Protein AF-A0AB34U8G0-F1 (afdb_monomer)

pLDDT: mean 84.3, std 8.04, range [57.62, 96.81]

Sequence (205 aa):
TNLLIERLGKAAKVSEVKADALSLRIAAQAYTAKPDASNSQGYTVALDNLGKTIEDGLKLLTVPANADILRGIRDQVGGLRQTFSQLVDNNRQIDQAMQPLITISEQVSGSFETLLQKTFDDVSRSLDQSGIDQVKIAGDLRNGMTSFRLVFRRYISIPTAENRQITFDAADSLIAQVSSARNQLPNKAGPAVDEALRALQQYKS

Secondary structure (DSSP, 8-state):
--HHHHHHHHHHHHHHHHHHHHHHHHHHHHHHH--SHHHHHHHHHHHHHHHHHHHHHHHH--SHHHHHHHHHHHHHHHHHHHHHHHHHHHHHHHHHHHHHHHHHHHHHHHHHHHHHHHHHHHHTTS--HHHHHHHHHHHHHHHHHHHHHHHHHHHHHS--HHHHHHHHHHHHHHHHHHHHHHTTS-GGGHHHHHHHHHHHHTT--

Mean predicted aligned error: 10.24 Å

Structure (mmCIF, N/CA/C/O backbone):
data_AF-A0AB34U8G0-F1
#
_entry.id   AF-A0AB34U8G0-F1
#
loop_
_atom_site.group_PDB
_atom_site.id
_atom_site.type_symbol
_atom_site.label_atom_id
_atom_site.label_alt_id
_atom_site.label_comp_id
_atom_site.label_asym_id
_atom_site.label_entity_id
_atom_site.label_seq_id
_atom_site.pdbx_PDB_ins_code
_atom_site.Cartn_x
_atom_site.Cartn_y
_atom_site.Cartn_z
_atom_site.occupancy
_atom_site.B_iso_or_equiv
_atom_site.auth_seq_id
_atom_site.auth_comp_id
_atom_site.auth_asym_id
_atom_site.auth_atom_id
_atom_site.pdbx_PDB_model_num
ATOM 1 N N . THR A 1 1 ? -18.962 8.345 52.669 1.00 57.62 1 THR A N 1
ATOM 2 C CA . THR A 1 1 ? -18.569 8.994 51.397 1.00 57.62 1 THR A CA 1
ATOM 3 C C . THR A 1 1 ? -19.767 9.733 50.826 1.00 57.62 1 THR A C 1
ATOM 5 O O . THR A 1 1 ? -20.875 9.232 50.968 1.00 57.62 1 THR A O 1
ATOM 8 N N . ASN A 1 2 ? -19.596 10.937 50.264 1.00 82.38 2 ASN A N 1
ATOM 9 C CA . ASN A 1 2 ? -20.713 11.734 49.736 1.00 82.38 2 ASN A CA 1
ATOM 10 C C . ASN A 1 2 ? -21.206 11.142 48.402 1.00 82.38 2 ASN A C 1
ATOM 12 O O . ASN A 1 2 ? -20.460 11.082 47.426 1.00 82.38 2 ASN A O 1
ATOM 16 N N . LEU A 1 3 ? -22.468 10.712 48.371 1.00 80.00 3 LEU A N 1
ATOM 17 C CA . LEU A 1 3 ? -23.099 9.998 47.255 1.00 80.00 3 LEU A CA 1
ATOM 18 C C . LEU A 1 3 ? -23.091 10.802 45.939 1.00 80.00 3 LEU A C 1
ATOM 20 O O . LEU A 1 3 ? -23.088 10.231 44.849 1.00 80.00 3 LEU A O 1
ATOM 24 N N . LEU A 1 4 ? -23.059 12.134 46.035 1.00 78.62 4 LEU A N 1
ATOM 25 C CA . LEU A 1 4 ? -23.000 13.034 44.885 1.00 78.62 4 LEU A CA 1
ATOM 26 C C . LEU A 1 4 ? -21.603 13.033 44.238 1.00 78.62 4 LEU A C 1
ATOM 28 O O . LEU A 1 4 ? -21.502 12.990 43.015 1.00 78.62 4 LEU A O 1
ATOM 32 N N . ILE A 1 5 ? -20.539 12.971 45.048 1.00 78.81 5 ILE A N 1
ATOM 33 C CA . ILE A 1 5 ? -19.146 12.865 44.577 1.00 78.81 5 ILE A CA 1
ATOM 34 C C . ILE A 1 5 ? -18.935 11.536 43.837 1.00 78.81 5 ILE A C 1
ATOM 36 O O . ILE A 1 5 ? -18.358 11.516 42.753 1.00 78.81 5 ILE A O 1
ATOM 40 N N . GLU A 1 6 ? -19.472 10.432 44.362 1.00 78.38 6 GLU A N 1
ATOM 41 C CA . GLU A 1 6 ? -19.421 9.125 43.688 1.00 78.38 6 GLU A CA 1
ATOM 42 C C . GLU A 1 6 ? -20.156 9.118 42.342 1.00 78.38 6 GLU A C 1
ATOM 44 O O . GLU A 1 6 ? -19.660 8.563 41.359 1.00 78.38 6 GLU A O 1
ATOM 49 N N . ARG A 1 7 ? -21.346 9.729 42.277 1.00 79.81 7 ARG A N 1
ATOM 50 C CA . ARG A 1 7 ? -22.122 9.819 41.030 1.00 79.81 7 ARG A CA 1
ATOM 51 C C . ARG A 1 7 ? -21.413 10.675 39.981 1.00 79.81 7 ARG A C 1
ATOM 53 O O . ARG A 1 7 ? -21.377 10.275 38.819 1.00 79.81 7 ARG A O 1
ATOM 60 N N . LEU A 1 8 ? -20.819 11.798 40.388 1.00 80.62 8 LEU A N 1
ATOM 61 C CA . LEU A 1 8 ? -20.010 12.640 39.504 1.00 80.62 8 LEU A CA 1
ATOM 62 C C . LEU A 1 8 ? -18.774 11.891 38.985 1.00 80.62 8 LEU A C 1
ATOM 64 O O . LEU A 1 8 ? -18.504 11.944 37.789 1.00 80.62 8 LEU A O 1
ATOM 68 N N . GLY A 1 9 ? -18.087 11.123 39.838 1.00 80.88 9 GLY A N 1
ATOM 69 C CA . GLY A 1 9 ? -16.951 10.291 39.424 1.00 80.88 9 GLY A CA 1
ATOM 70 C C . GLY A 1 9 ? -17.327 9.228 38.384 1.00 80.88 9 GLY A C 1
ATOM 71 O O . GLY A 1 9 ? -16.635 9.060 37.381 1.00 80.88 9 GLY A O 1
ATOM 72 N N . LYS A 1 10 ? -18.471 8.553 38.558 1.00 84.12 10 LYS A N 1
ATOM 73 C CA . LYS A 1 10 ? -18.982 7.573 37.578 1.00 84.12 10 LYS A CA 1
ATOM 74 C C . LYS A 1 10 ? -19.353 8.229 36.243 1.00 84.12 10 LYS A C 1
ATOM 76 O O . LYS A 1 10 ? -19.035 7.683 35.189 1.00 84.12 10 LYS A O 1
ATOM 81 N N . ALA A 1 11 ? -19.999 9.397 36.276 1.00 82.88 11 ALA A N 1
ATOM 82 C CA . ALA A 1 11 ? -20.355 10.142 35.068 1.00 82.88 11 ALA A CA 1
ATOM 83 C C . ALA A 1 11 ? -19.114 10.633 34.305 1.00 82.88 11 ALA A C 1
ATOM 85 O O . ALA A 1 11 ? -19.059 10.491 33.084 1.00 82.88 11 ALA A O 1
ATOM 86 N N . ALA A 1 12 ? -18.102 11.140 35.019 1.00 83.38 12 ALA A N 1
ATOM 87 C CA . ALA A 1 12 ? -16.820 11.523 34.431 1.00 83.38 12 ALA A CA 1
ATOM 88 C C . ALA A 1 12 ? -16.172 10.342 33.697 1.00 83.38 12 ALA A C 1
ATOM 90 O O . ALA A 1 12 ? -15.775 10.481 32.542 1.00 83.38 12 ALA A O 1
ATOM 91 N N . LYS A 1 13 ? -16.185 9.148 34.301 1.00 87.88 13 LYS A N 1
ATOM 92 C CA . LYS A 1 13 ? -15.586 7.959 33.688 1.00 87.88 13 LYS A CA 1
ATOM 93 C C . LYS A 1 13 ? -16.290 7.506 32.410 1.00 87.88 13 LYS A C 1
ATOM 95 O O . LYS A 1 13 ? -15.636 7.120 31.449 1.00 87.88 13 LYS A O 1
ATOM 100 N N . VAL A 1 14 ? -17.620 7.599 32.359 1.00 85.88 14 VAL A N 1
ATOM 101 C CA . VAL A 1 14 ? -18.377 7.336 31.122 1.00 85.88 14 VAL A CA 1
ATOM 102 C C . VAL A 1 14 ? -17.999 8.334 30.024 1.00 85.88 14 VAL A C 1
ATOM 104 O O . VAL A 1 14 ? -17.875 7.946 28.862 1.00 85.88 14 VAL A O 1
ATOM 107 N N . SER A 1 15 ? -17.807 9.607 30.373 1.00 87.88 15 SER A N 1
ATOM 108 C CA . SER A 1 15 ? -17.356 10.628 29.423 1.00 87.88 15 SER A CA 1
ATOM 109 C C . SER A 1 15 ? -15.938 10.359 28.913 1.00 87.88 15 SER A C 1
ATOM 111 O O . SER A 1 15 ? -15.712 10.490 27.714 1.00 87.88 15 SER A O 1
ATOM 113 N N . GLU A 1 16 ? -15.019 9.916 29.776 1.00 93.00 16 GLU A N 1
ATOM 114 C CA . GLU A 1 16 ? -13.663 9.501 29.378 1.00 93.00 16 GLU A CA 1
ATOM 115 C C . GLU A 1 16 ? -13.701 8.333 28.383 1.00 93.00 16 GLU A C 1
ATOM 117 O O . GLU A 1 16 ? -13.115 8.434 27.309 1.00 93.00 16 GLU A O 1
ATOM 122 N N . VAL A 1 17 ? -14.471 7.270 28.664 1.00 90.88 17 VAL A N 1
ATOM 123 C CA . VAL A 1 17 ? -14.614 6.125 27.738 1.00 90.88 17 VAL A CA 1
ATOM 124 C C . VAL A 1 17 ? -15.117 6.586 26.367 1.00 90.88 17 VAL A C 1
ATOM 126 O O . VAL A 1 17 ? -14.625 6.135 25.334 1.00 90.88 17 VAL A O 1
ATOM 129 N N . LYS A 1 18 ? -16.090 7.506 26.332 1.00 91.06 18 LYS A N 1
ATOM 130 C CA . LYS A 1 18 ? -16.606 8.066 25.074 1.00 91.06 18 LYS A CA 1
ATOM 131 C C . LYS A 1 18 ? -15.558 8.905 24.341 1.00 91.06 18 LYS A C 1
ATOM 133 O O . LYS A 1 18 ? -15.465 8.807 23.119 1.00 91.06 18 LYS A O 1
ATOM 138 N N . ALA A 1 19 ? -14.790 9.719 25.061 1.00 95.25 19 ALA A N 1
ATOM 139 C CA . ALA A 1 19 ? -13.728 10.536 24.483 1.00 95.25 19 ALA A CA 1
ATOM 140 C C . ALA A 1 19 ? -12.614 9.667 23.876 1.00 95.25 19 ALA A C 1
ATOM 142 O O . ALA A 1 19 ? -12.182 9.917 22.748 1.00 95.25 19 ALA A O 1
ATOM 143 N N . ASP A 1 20 ? -12.217 8.596 24.562 1.00 96.06 20 ASP A N 1
ATOM 144 C CA . ASP A 1 20 ? -11.222 7.650 24.056 1.00 96.06 20 ASP A CA 1
ATOM 145 C C . ASP A 1 20 ? -11.750 6.848 22.860 1.00 96.06 20 ASP A C 1
ATOM 147 O O . ASP A 1 20 ? -11.029 6.650 21.884 1.00 96.06 20 ASP A O 1
ATOM 151 N N . ALA A 1 21 ? -13.031 6.461 22.859 1.00 93.06 21 ALA A N 1
ATOM 152 C CA . ALA A 1 21 ? -13.658 5.809 21.708 1.00 93.06 21 ALA A CA 1
ATOM 153 C C . ALA A 1 21 ? -13.720 6.723 20.467 1.00 93.06 21 ALA A C 1
ATOM 155 O O . ALA A 1 21 ? -13.531 6.264 19.338 1.00 93.06 21 ALA A O 1
ATOM 156 N N . LEU A 1 22 ? -13.954 8.027 20.653 1.00 94.31 22 LEU A N 1
ATOM 157 C CA . LEU A 1 22 ? -13.878 9.008 19.566 1.00 94.31 22 LEU A CA 1
ATOM 158 C C . LEU A 1 22 ? -12.441 9.184 19.071 1.00 94.31 22 LEU A C 1
ATOM 160 O O . LEU A 1 22 ? -12.208 9.184 17.863 1.00 94.31 22 LEU A O 1
ATOM 164 N N . SER A 1 23 ? -11.481 9.271 19.991 1.00 95.19 23 SER A N 1
ATOM 165 C CA . SER A 1 23 ? -10.054 9.366 19.665 1.00 95.19 23 SER A CA 1
ATOM 166 C C . SER A 1 23 ? -9.581 8.146 18.872 1.00 95.19 23 SER A C 1
ATOM 168 O O . SER A 1 23 ? -8.883 8.291 17.870 1.00 95.19 23 SER A O 1
ATOM 170 N N . LEU A 1 24 ? -10.050 6.952 19.245 1.00 95.81 24 LEU A N 1
ATOM 171 C CA . LEU A 1 24 ? -9.830 5.713 18.505 1.00 95.81 24 LEU A CA 1
ATOM 172 C C . LEU A 1 24 ? -10.369 5.793 17.075 1.00 95.81 24 LEU A C 1
ATOM 174 O O . LEU A 1 24 ? -9.681 5.407 16.133 1.00 95.81 24 LEU A O 1
ATOM 178 N N . ARG A 1 25 ? -11.582 6.322 16.889 1.00 94.31 25 ARG A N 1
ATOM 179 C CA . ARG A 1 25 ? -12.187 6.472 15.559 1.00 94.31 25 ARG A CA 1
ATOM 180 C C . ARG A 1 25 ? -11.424 7.469 14.683 1.00 94.31 25 ARG A C 1
ATOM 182 O O . ARG A 1 25 ? -11.271 7.219 13.490 1.00 94.31 25 ARG A O 1
ATOM 189 N N . ILE A 1 26 ? -10.930 8.562 15.261 1.00 95.06 26 ILE A N 1
ATOM 190 C CA . ILE A 1 26 ? -10.078 9.531 14.556 1.00 95.06 26 ILE A CA 1
ATOM 191 C C . ILE A 1 26 ? -8.758 8.868 14.146 1.00 95.06 26 ILE A C 1
ATOM 193 O O . ILE A 1 26 ? -8.358 8.971 12.988 1.00 95.06 26 ILE A O 1
ATOM 197 N N . ALA A 1 27 ? -8.112 8.135 15.058 1.00 94.31 27 ALA A N 1
ATOM 198 C CA . ALA A 1 27 ? -6.876 7.416 14.761 1.00 94.31 27 ALA A CA 1
ATOM 199 C C . ALA A 1 27 ? -7.074 6.354 13.664 1.00 94.31 27 ALA A C 1
ATOM 201 O O . ALA A 1 27 ? -6.236 6.225 12.771 1.00 94.31 27 ALA A O 1
ATOM 202 N N . ALA A 1 28 ? -8.218 5.662 13.669 1.00 89.56 28 ALA A N 1
ATOM 203 C CA . ALA A 1 28 ? -8.596 4.734 12.611 1.00 89.56 28 ALA A CA 1
ATOM 204 C C . ALA A 1 28 ? -8.705 5.420 11.248 1.00 89.56 28 ALA A C 1
ATOM 206 O O . ALA A 1 28 ? -8.132 4.940 10.274 1.00 89.56 28 ALA A O 1
ATOM 207 N N . GLN A 1 29 ? -9.375 6.573 11.181 1.00 89.44 29 GLN A N 1
ATOM 208 C CA . GLN A 1 29 ? -9.473 7.356 9.948 1.00 89.44 29 GLN A CA 1
ATOM 209 C C . GLN A 1 29 ? -8.105 7.849 9.462 1.00 89.44 29 GLN A C 1
ATOM 211 O O . GLN A 1 29 ? -7.835 7.789 8.264 1.00 89.44 29 GLN A O 1
ATOM 216 N N . ALA A 1 30 ? -7.229 8.285 10.373 1.00 88.19 30 ALA A N 1
ATOM 217 C CA . ALA A 1 30 ? -5.866 8.695 10.036 1.00 88.19 30 ALA A CA 1
ATOM 218 C C . ALA A 1 30 ? -5.058 7.533 9.433 1.00 88.19 30 ALA A C 1
ATOM 220 O O . ALA A 1 30 ? -4.410 7.706 8.401 1.00 88.19 30 ALA A O 1
ATOM 221 N N . TYR A 1 31 ? -5.152 6.338 10.025 1.00 86.50 31 TYR A N 1
ATOM 222 C CA . TYR A 1 31 ? -4.505 5.138 9.493 1.00 86.50 31 TYR A CA 1
ATOM 223 C C . TYR A 1 31 ? -5.067 4.727 8.131 1.00 86.50 31 TYR A C 1
ATOM 225 O O . TYR A 1 31 ? -4.302 4.439 7.217 1.00 86.50 31 TYR A O 1
ATOM 233 N N . THR A 1 32 ? -6.391 4.744 7.955 1.00 83.00 32 THR A N 1
ATOM 234 C CA . THR A 1 32 ? -7.014 4.453 6.655 1.00 83.00 32 THR A CA 1
ATOM 235 C C . THR A 1 32 ? -6.577 5.445 5.576 1.00 83.00 32 THR A C 1
ATOM 237 O O . THR A 1 32 ? -6.342 5.040 4.442 1.00 83.00 32 THR A O 1
ATOM 240 N N . ALA A 1 33 ? -6.453 6.731 5.912 1.00 78.06 33 ALA A N 1
ATOM 241 C CA . ALA A 1 33 ? -6.000 7.751 4.970 1.00 78.06 33 ALA A CA 1
ATOM 242 C C . ALA A 1 33 ? -4.519 7.587 4.595 1.00 78.06 33 ALA A C 1
ATOM 244 O O . ALA A 1 33 ? -4.136 7.877 3.462 1.00 78.06 33 ALA A O 1
ATOM 245 N N . LYS A 1 34 ? -3.684 7.143 5.541 1.00 80.44 34 LYS A N 1
ATOM 246 C CA . LYS A 1 34 ? -2.255 6.916 5.323 1.00 80.44 34 LYS A CA 1
ATOM 247 C C . LYS A 1 34 ? -1.748 5.779 6.227 1.00 80.44 34 LYS A C 1
ATOM 249 O O . LYS A 1 34 ? -1.424 6.037 7.391 1.00 80.44 34 LYS A O 1
ATOM 254 N N . PRO A 1 35 ? -1.652 4.541 5.710 1.00 80.25 35 PRO A N 1
ATOM 255 C CA . PRO A 1 35 ? -1.258 3.373 6.493 1.00 80.25 35 PRO A CA 1
ATOM 256 C C . PRO A 1 35 ? 0.266 3.318 6.654 1.00 80.25 35 PRO A C 1
ATOM 258 O O . PRO A 1 35 ? 0.952 2.558 5.982 1.00 80.25 35 PRO A O 1
ATOM 261 N N . ASP A 1 36 ? 0.807 4.152 7.542 1.00 80.56 36 ASP A N 1
ATOM 262 C CA . ASP A 1 36 ? 2.234 4.187 7.870 1.00 80.56 36 ASP A CA 1
ATOM 263 C C . ASP A 1 36 ? 2.508 3.859 9.348 1.00 80.56 36 ASP A C 1
ATOM 265 O O . ASP A 1 36 ? 1.593 3.714 10.165 1.00 80.56 36 ASP A O 1
ATOM 269 N N . ALA A 1 37 ? 3.789 3.735 9.708 1.00 84.25 37 ALA A N 1
ATOM 270 C CA . ALA A 1 37 ? 4.205 3.394 11.069 1.00 84.25 37 ALA A CA 1
ATOM 271 C C . ALA A 1 37 ? 3.755 4.428 12.119 1.00 84.25 37 ALA A C 1
ATOM 273 O O . ALA A 1 37 ? 3.441 4.059 13.251 1.00 84.25 37 ALA A O 1
ATOM 274 N N . SER A 1 38 ? 3.692 5.713 11.754 1.00 89.31 38 SER A N 1
ATOM 275 C CA . SER A 1 38 ? 3.304 6.785 12.675 1.00 89.31 38 SER A CA 1
ATOM 276 C C . SER A 1 38 ? 1.816 6.707 13.005 1.00 89.31 38 SER A C 1
ATOM 278 O O . SER A 1 38 ? 1.442 6.661 14.180 1.00 89.31 38 SER A O 1
ATOM 280 N N . ASN A 1 39 ? 0.968 6.587 11.984 1.00 88.56 39 ASN A N 1
ATOM 281 C CA . ASN A 1 39 ? -0.470 6.427 12.168 1.00 88.56 39 ASN A CA 1
ATOM 282 C C . ASN A 1 39 ? -0.815 5.072 12.797 1.00 88.56 39 ASN A C 1
ATOM 284 O O . ASN A 1 39 ? -1.753 4.984 13.592 1.00 88.56 39 ASN A O 1
ATOM 288 N N . SER A 1 40 ? -0.024 4.030 12.521 1.00 90.50 40 SER A N 1
ATOM 289 C CA . SER A 1 40 ? -0.165 2.733 13.186 1.00 90.50 40 SER A CA 1
ATOM 290 C C . SER A 1 40 ? 0.086 2.822 14.690 1.00 90.50 40 SER A C 1
ATOM 292 O O . SER A 1 40 ? -0.641 2.227 15.494 1.00 90.50 40 SER A O 1
ATOM 294 N N . GLN A 1 41 ? 1.115 3.576 15.082 1.00 93.44 41 GLN A N 1
ATOM 295 C CA . GLN A 1 41 ? 1.412 3.831 16.484 1.00 93.44 41 GLN A CA 1
ATOM 296 C C . GLN A 1 41 ? 0.300 4.665 17.131 1.00 93.44 41 GLN A C 1
ATOM 298 O O . GLN A 1 41 ? -0.127 4.347 18.238 1.00 93.44 41 GLN A O 1
ATOM 303 N N . GLY A 1 42 ? -0.214 5.681 16.430 1.00 94.75 42 GLY A N 1
ATOM 304 C CA . GLY A 1 42 ? -1.337 6.498 16.896 1.00 94.75 42 GLY A CA 1
ATOM 305 C C . GLY A 1 42 ? -2.594 5.674 17.195 1.00 94.75 42 GLY A C 1
ATOM 306 O O . GLY A 1 42 ? -3.190 5.830 18.261 1.00 94.75 42 GLY A O 1
ATOM 307 N N . TYR A 1 43 ? -2.952 4.738 16.309 1.00 94.75 43 TYR A N 1
ATOM 308 C CA . TYR A 1 43 ? -4.061 3.805 16.540 1.00 94.75 43 TYR A CA 1
ATOM 309 C C . TYR A 1 43 ? -3.784 2.918 17.762 1.00 94.75 43 TYR A C 1
ATOM 311 O O . TYR A 1 43 ? -4.618 2.832 18.664 1.00 94.75 43 TYR A O 1
ATOM 319 N N . THR A 1 44 ? -2.599 2.306 17.843 1.00 95.19 44 THR A N 1
ATOM 320 C CA . THR A 1 44 ? -2.214 1.449 18.981 1.00 95.19 44 THR A CA 1
ATOM 321 C C . THR A 1 44 ? -2.325 2.188 20.317 1.00 95.19 44 THR A C 1
ATOM 323 O O . THR A 1 44 ? -2.913 1.662 21.259 1.00 95.19 44 THR A O 1
ATOM 326 N N . VAL A 1 45 ? -1.846 3.433 20.383 1.00 96.56 45 VAL A N 1
ATOM 327 C CA . VAL A 1 45 ? -1.953 4.279 21.582 1.00 96.56 45 VAL A CA 1
ATOM 328 C C . VAL A 1 45 ? -3.413 4.575 21.933 1.00 96.56 45 VAL A C 1
ATOM 330 O O . VAL A 1 45 ? -3.780 4.521 23.105 1.00 96.56 45 VAL A O 1
ATOM 333 N N . ALA A 1 46 ? -4.267 4.845 20.942 1.00 96.81 46 ALA A N 1
ATOM 334 C CA . ALA A 1 46 ? -5.690 5.073 21.186 1.00 96.81 46 ALA A CA 1
ATOM 335 C C . ALA A 1 46 ? -6.405 3.811 21.709 1.00 96.81 46 ALA A C 1
ATOM 337 O O . ALA A 1 46 ? -7.238 3.913 22.610 1.00 96.81 46 ALA A O 1
ATOM 338 N N . LEU A 1 47 ? -6.047 2.621 21.202 1.00 96.19 47 LEU A N 1
ATOM 339 C CA . LEU A 1 47 ? -6.529 1.338 21.735 1.00 96.19 47 LEU A CA 1
ATOM 340 C C . LEU A 1 47 ? -6.092 1.135 23.190 1.00 96.19 47 LEU A C 1
ATOM 342 O O . LEU A 1 47 ? -6.908 0.738 24.021 1.00 96.19 47 LEU A O 1
ATOM 346 N N . ASP A 1 48 ? -4.828 1.425 23.505 1.00 96.00 48 ASP A N 1
ATOM 347 C CA . ASP A 1 48 ? -4.286 1.285 24.859 1.00 96.00 48 ASP A CA 1
ATOM 348 C C . ASP A 1 48 ? -4.935 2.248 25.856 1.00 96.00 48 ASP A C 1
ATOM 350 O O . ASP A 1 48 ? -5.262 1.848 26.975 1.00 96.00 48 ASP A O 1
ATOM 354 N N . ASN A 1 49 ? -5.152 3.503 25.459 1.00 96.50 49 ASN A N 1
ATOM 355 C CA . ASN A 1 49 ? -5.815 4.498 26.301 1.00 96.50 49 ASN A CA 1
ATOM 356 C C . ASN A 1 49 ? -7.260 4.091 26.593 1.00 96.50 49 ASN A C 1
ATOM 358 O O . ASN A 1 49 ? -7.649 4.032 27.758 1.00 96.50 49 ASN A O 1
ATOM 362 N N . LEU A 1 50 ? -8.016 3.695 25.561 1.00 96.38 50 LEU A N 1
ATOM 363 C CA . LEU A 1 50 ? -9.378 3.200 25.741 1.00 96.38 50 LEU A CA 1
ATOM 364 C C . LEU A 1 50 ? -9.416 1.960 26.647 1.00 96.38 50 LEU A C 1
ATOM 366 O O . LEU A 1 50 ? -10.259 1.879 27.540 1.00 96.38 50 LEU A O 1
ATOM 370 N N . GLY A 1 51 ? -8.488 1.017 26.458 1.00 94.94 51 GLY A N 1
ATOM 371 C CA . GLY A 1 51 ? -8.355 -0.167 27.308 1.00 94.94 51 GLY A CA 1
ATOM 372 C C . GLY A 1 51 ? -8.147 0.189 28.783 1.00 94.94 51 GLY A C 1
ATOM 373 O O . GLY A 1 51 ? -8.895 -0.288 29.637 1.00 94.94 51 GLY A O 1
ATOM 374 N N . LYS A 1 52 ? -7.204 1.092 29.080 1.00 95.19 52 LYS A N 1
ATOM 375 C CA . LYS A 1 52 ? -6.948 1.584 30.446 1.00 95.19 52 LYS A CA 1
ATOM 376 C C . LYS A 1 52 ? -8.171 2.271 31.048 1.00 95.19 52 LYS A C 1
ATOM 378 O O . LYS A 1 52 ? -8.545 1.986 32.184 1.00 95.19 52 LYS A O 1
ATOM 383 N N . THR A 1 53 ? -8.840 3.133 30.285 1.00 94.56 53 THR A N 1
ATOM 384 C CA . THR A 1 53 ? -10.031 3.845 30.758 1.00 94.56 53 THR A CA 1
ATOM 385 C C . THR A 1 53 ? -11.182 2.887 31.062 1.00 94.56 53 THR A C 1
ATOM 387 O O . THR A 1 53 ? -11.882 3.073 32.061 1.00 94.56 53 THR A O 1
ATOM 390 N N . ILE A 1 54 ? -11.354 1.828 30.265 1.00 93.75 54 ILE A N 1
ATOM 391 C CA . ILE A 1 54 ? -12.330 0.765 30.534 1.00 93.75 54 ILE A CA 1
ATOM 392 C C . ILE A 1 54 ? -11.962 -0.007 31.804 1.00 93.75 54 ILE A C 1
ATOM 394 O O . ILE A 1 54 ? -12.829 -0.216 32.653 1.00 93.75 54 ILE A O 1
ATOM 398 N N . GLU A 1 55 ? -10.699 -0.405 31.973 1.00 93.31 55 GLU A N 1
ATOM 399 C CA . GLU A 1 55 ? -10.234 -1.111 33.176 1.00 93.31 55 GLU A CA 1
ATOM 400 C C . GLU A 1 55 ? -10.449 -0.290 34.449 1.00 93.31 55 GLU A C 1
ATOM 402 O O . GLU A 1 55 ? -10.945 -0.807 35.451 1.00 93.31 55 GLU A O 1
ATOM 407 N N . ASP A 1 56 ? -10.146 1.004 34.407 1.00 92.25 56 ASP A N 1
ATOM 408 C CA . ASP A 1 56 ? -10.407 1.906 35.526 1.00 92.25 56 ASP A CA 1
ATOM 409 C C . ASP A 1 56 ? -11.908 2.117 35.759 1.00 92.25 56 ASP A C 1
ATOM 411 O O . ASP A 1 56 ? -12.356 2.197 36.903 1.00 92.25 56 ASP A O 1
ATOM 415 N N . GLY A 1 57 ? -12.712 2.144 34.693 1.00 89.62 57 GLY A N 1
ATOM 416 C CA . GLY A 1 57 ? -14.170 2.174 34.792 1.00 89.62 57 GLY A CA 1
ATOM 417 C C . GLY A 1 57 ? -14.736 0.937 35.486 1.00 89.62 57 GLY A C 1
ATOM 418 O O . GLY A 1 57 ? -15.599 1.060 36.356 1.00 89.62 57 GLY A O 1
ATOM 419 N N . LEU A 1 58 ? -14.206 -0.247 35.181 1.00 90.50 58 LEU A N 1
ATOM 420 C CA . LEU A 1 58 ? -14.614 -1.505 35.809 1.00 90.50 58 LEU A CA 1
ATOM 421 C C . LEU A 1 58 ? -14.297 -1.557 37.311 1.00 90.50 58 LEU A C 1
ATOM 423 O O . LEU A 1 58 ? -15.025 -2.215 38.050 1.00 90.50 58 LEU A O 1
ATOM 427 N N . LYS A 1 59 ? -13.273 -0.833 37.785 1.00 88.75 59 LYS A N 1
ATOM 428 C CA . LYS A 1 59 ? -12.975 -0.694 39.225 1.00 88.75 59 LYS A CA 1
ATOM 429 C C . LYS A 1 59 ? -13.988 0.201 39.956 1.00 88.75 59 LYS A C 1
ATOM 431 O O . LYS A 1 59 ? -14.173 0.053 41.160 1.00 88.75 59 LYS A O 1
ATOM 436 N N . LEU A 1 60 ? -14.628 1.135 39.247 1.00 85.50 60 LEU A N 1
ATOM 437 C CA . LEU A 1 60 ? -15.528 2.150 39.817 1.00 85.50 60 LEU A CA 1
ATOM 438 C C . LEU A 1 60 ? -17.018 1.791 39.694 1.00 85.50 60 LEU A C 1
ATOM 440 O O . LEU A 1 60 ? -17.849 2.253 40.486 1.00 85.50 60 LEU A O 1
ATOM 444 N N . LEU A 1 61 ? -17.391 1.003 38.684 1.00 79.44 61 LEU A N 1
ATOM 445 C CA . LEU A 1 61 ? -18.780 0.639 38.428 1.00 79.44 61 LEU A CA 1
ATOM 446 C C . LEU A 1 61 ? -19.227 -0.518 39.322 1.00 79.44 61 LEU A C 1
ATOM 448 O O . LEU A 1 61 ? -18.949 -1.683 39.070 1.00 79.44 61 LEU A O 1
ATOM 452 N N . THR A 1 62 ? -20.007 -0.178 40.345 1.00 78.94 62 THR A N 1
ATOM 453 C CA . THR A 1 62 ? -20.584 -1.139 41.296 1.00 78.94 62 THR A CA 1
ATOM 454 C C . THR A 1 62 ? -21.900 -1.768 40.828 1.00 78.94 62 THR A C 1
ATOM 456 O O . THR A 1 62 ? -22.372 -2.722 41.437 1.00 78.94 62 THR A O 1
ATOM 459 N N . VAL A 1 63 ? -22.520 -1.234 39.767 1.00 85.88 63 VAL A N 1
ATOM 460 C CA . VAL A 1 63 ? -23.777 -1.758 39.206 1.00 85.88 63 VAL A CA 1
ATOM 461 C C . VAL A 1 63 ? -23.445 -2.843 38.175 1.00 85.88 63 VAL A C 1
ATOM 463 O O . VAL A 1 63 ? -22.815 -2.502 37.169 1.00 85.88 63 VAL A O 1
ATOM 466 N N . PRO A 1 64 ? -23.896 -4.102 38.361 1.00 86.19 64 PRO A N 1
ATOM 467 C CA . PRO A 1 64 ? -23.539 -5.220 37.482 1.00 86.19 64 PRO A CA 1
ATOM 468 C C . PRO A 1 64 ? -23.816 -4.952 36.000 1.00 86.19 64 PRO A C 1
ATOM 470 O O . PRO A 1 64 ? -22.908 -5.071 35.187 1.00 86.19 64 PRO A O 1
ATOM 473 N N . ALA A 1 65 ? -25.010 -4.448 35.669 1.00 86.56 65 ALA A N 1
ATOM 474 C CA . ALA A 1 65 ? -25.392 -4.146 34.289 1.00 86.56 65 ALA A CA 1
ATOM 475 C C . ALA A 1 65 ? -24.444 -3.146 33.594 1.00 86.56 65 ALA A C 1
ATOM 477 O O . ALA A 1 65 ? -24.139 -3.289 32.413 1.00 86.56 65 ALA A O 1
ATOM 478 N N . ASN A 1 66 ? -23.927 -2.150 34.321 1.00 85.56 66 ASN A N 1
ATOM 479 C CA . ASN A 1 66 ? -22.994 -1.175 33.750 1.00 85.56 66 ASN A CA 1
ATOM 480 C C . ASN A 1 66 ? -21.596 -1.780 33.560 1.00 85.56 66 ASN A C 1
ATOM 482 O O . ASN A 1 66 ? -20.912 -1.464 32.587 1.00 85.56 66 ASN A O 1
ATOM 486 N N . ALA A 1 67 ? -21.172 -2.648 34.484 1.00 87.81 67 ALA A N 1
ATOM 487 C CA . ALA A 1 67 ? -19.924 -3.387 34.350 1.00 87.81 67 ALA A CA 1
ATOM 488 C C . ALA A 1 67 ? -19.980 -4.358 33.159 1.00 87.81 67 ALA A C 1
ATOM 490 O O . ALA A 1 67 ? -19.000 -4.466 32.429 1.00 87.81 67 ALA A O 1
ATOM 491 N N . ASP A 1 68 ? -21.124 -4.999 32.912 1.00 91.00 68 ASP A N 1
ATOM 492 C CA . ASP A 1 68 ? -21.321 -5.882 31.757 1.00 91.00 68 ASP A CA 1
ATOM 493 C C . ASP A 1 68 ? -21.217 -5.126 30.429 1.00 91.00 68 ASP A C 1
ATOM 495 O O . ASP A 1 68 ? -20.542 -5.591 29.512 1.00 91.00 68 ASP A O 1
ATOM 499 N N . ILE A 1 69 ? -21.782 -3.916 30.345 1.00 89.38 69 ILE A N 1
ATOM 500 C CA . ILE A 1 69 ? -21.611 -3.047 29.170 1.00 89.38 69 ILE A CA 1
ATOM 501 C C . ILE A 1 69 ? -20.127 -2.723 28.947 1.00 89.38 69 ILE A C 1
ATOM 503 O O . ILE A 1 69 ? -19.633 -2.875 27.831 1.00 89.38 69 ILE A O 1
ATOM 507 N N . LEU A 1 70 ? -19.390 -2.311 29.989 1.00 90.31 70 LEU A N 1
ATOM 508 C CA . LEU A 1 70 ? -17.956 -2.022 29.855 1.00 90.31 70 LEU A CA 1
ATOM 509 C C . LEU A 1 70 ? -17.132 -3.256 29.470 1.00 90.31 70 LEU A C 1
ATOM 511 O O . LEU A 1 70 ? -16.198 -3.124 28.682 1.00 90.31 70 LEU A O 1
ATOM 515 N N . ARG A 1 71 ? -17.467 -4.446 29.984 1.00 92.44 71 ARG A N 1
ATOM 516 C CA . ARG A 1 71 ? -16.826 -5.704 29.563 1.00 92.44 71 ARG A CA 1
ATOM 517 C C . ARG A 1 71 ? -17.086 -5.986 28.086 1.00 92.44 71 ARG A C 1
ATOM 519 O O . ARG A 1 71 ? -16.137 -6.265 27.366 1.00 92.44 71 ARG A O 1
ATOM 526 N N . GLY A 1 72 ? -18.321 -5.805 27.618 1.00 93.19 72 GLY A N 1
ATOM 527 C CA . GLY A 1 72 ? -18.652 -5.937 26.198 1.00 93.19 72 GLY A CA 1
ATOM 528 C C . GLY A 1 72 ? -17.847 -4.980 25.313 1.00 93.19 72 GLY A C 1
ATOM 529 O O . GLY A 1 72 ? -17.330 -5.387 24.274 1.00 93.19 72 GLY A O 1
ATOM 530 N N . ILE A 1 73 ? -17.659 -3.728 25.748 1.00 91.75 73 ILE A N 1
ATOM 531 C CA . ILE A 1 73 ? -16.786 -2.774 25.046 1.00 91.75 73 ILE A CA 1
ATOM 532 C C . ILE A 1 73 ? -15.327 -3.258 25.080 1.00 91.75 73 ILE A C 1
ATOM 534 O O . ILE A 1 73 ? -14.654 -3.212 24.053 1.00 91.75 73 ILE A O 1
ATOM 538 N N . ARG A 1 74 ? -14.834 -3.764 26.221 1.00 93.44 74 ARG A N 1
ATOM 539 C CA . ARG A 1 74 ? -13.475 -4.323 26.340 1.00 93.44 74 ARG A CA 1
ATOM 540 C C . ARG A 1 74 ? -13.232 -5.436 25.324 1.00 93.44 74 ARG A C 1
ATOM 542 O O . ARG A 1 74 ? -12.196 -5.442 24.663 1.00 93.44 74 ARG A O 1
ATOM 549 N N . ASP A 1 75 ? -14.183 -6.352 25.189 1.00 94.69 75 ASP A N 1
ATOM 550 C CA . ASP A 1 75 ? -14.067 -7.497 24.287 1.00 94.69 75 ASP A CA 1
ATOM 551 C C . ASP A 1 75 ? -14.066 -7.045 22.818 1.00 94.69 75 ASP A C 1
ATOM 553 O O . ASP A 1 75 ? -13.247 -7.510 22.023 1.00 94.69 75 ASP A O 1
ATOM 557 N N . GLN A 1 76 ? -14.896 -6.054 22.468 1.00 92.44 76 GLN A N 1
ATOM 558 C CA . GLN A 1 76 ? -14.865 -5.420 21.144 1.00 92.44 76 GLN A CA 1
ATOM 559 C C . GLN A 1 76 ? -13.520 -4.739 20.858 1.00 92.44 76 GLN A C 1
ATOM 561 O O . GLN A 1 76 ? -12.970 -4.903 19.770 1.00 92.44 76 GLN A O 1
ATOM 566 N N . VAL A 1 77 ? -12.958 -4.010 21.828 1.00 92.31 77 VAL A N 1
ATOM 567 C CA . VAL A 1 77 ? -11.632 -3.379 21.708 1.00 92.31 77 VAL A CA 1
ATOM 568 C C . VAL A 1 77 ? -10.535 -4.432 21.531 1.00 92.31 77 VAL A C 1
ATOM 570 O O . VAL A 1 77 ? -9.642 -4.245 20.705 1.00 92.31 77 VAL A O 1
ATOM 573 N N . GLY A 1 78 ? -10.624 -5.562 22.238 1.00 92.75 78 GLY A N 1
ATOM 574 C CA . GLY A 1 78 ? -9.726 -6.704 22.057 1.00 92.75 78 GLY A CA 1
ATOM 575 C C . GLY A 1 78 ? -9.782 -7.279 20.638 1.00 92.75 78 GLY A C 1
ATOM 576 O O . GLY A 1 78 ? -8.741 -7.446 20.000 1.00 92.75 78 GLY A O 1
ATOM 577 N N . GLY A 1 79 ? -10.987 -7.502 20.105 1.00 92.94 79 GLY A N 1
ATOM 578 C CA . GLY A 1 79 ? -11.179 -7.964 18.725 1.00 92.94 79 GLY A CA 1
ATOM 579 C C . GLY A 1 79 ? -10.680 -6.962 17.676 1.00 92.94 79 GLY A C 1
ATOM 580 O O . GLY A 1 79 ? -10.020 -7.346 16.705 1.00 92.94 79 GLY A O 1
ATOM 581 N N . LEU A 1 80 ? -10.921 -5.664 17.895 1.00 91.81 80 LEU A N 1
ATOM 582 C CA . LEU A 1 80 ? -10.390 -4.592 17.047 1.00 91.81 80 LEU A CA 1
ATOM 583 C C . LEU A 1 80 ? -8.863 -4.581 17.050 1.00 91.81 80 LEU A C 1
ATOM 585 O O . LEU A 1 80 ? -8.260 -4.475 15.986 1.00 91.81 80 LEU A O 1
ATOM 589 N N . ARG A 1 81 ? -8.236 -4.734 18.221 1.00 93.25 81 ARG A N 1
ATOM 590 C CA . ARG A 1 81 ? -6.778 -4.793 18.349 1.00 93.25 81 ARG A CA 1
ATOM 591 C C . ARG A 1 81 ? -6.191 -5.941 17.540 1.00 93.25 81 ARG A C 1
ATOM 593 O O . ARG A 1 81 ? -5.253 -5.721 16.786 1.00 93.25 81 ARG A O 1
ATOM 600 N N . GLN A 1 82 ? -6.764 -7.136 17.658 1.00 91.75 82 GLN A N 1
ATOM 601 C CA . GLN A 1 82 ? -6.300 -8.303 16.910 1.00 91.75 82 GLN A CA 1
ATOM 602 C C . GLN A 1 82 ? -6.426 -8.096 15.395 1.00 91.75 82 GLN A C 1
ATOM 604 O O . GLN A 1 82 ? -5.472 -8.340 14.658 1.00 91.75 82 GLN A O 1
ATOM 609 N N . THR A 1 83 ? -7.579 -7.599 14.941 1.00 89.12 83 THR A N 1
ATOM 610 C CA . THR A 1 83 ? -7.829 -7.315 13.518 1.00 89.12 83 THR A CA 1
ATOM 611 C C . THR A 1 83 ? -6.860 -6.257 12.988 1.00 89.12 83 THR A C 1
ATOM 613 O O . THR A 1 83 ? -6.309 -6.392 11.898 1.00 89.12 83 THR A O 1
ATOM 616 N N . PHE A 1 84 ? -6.613 -5.211 13.777 1.00 90.44 84 PHE A N 1
ATOM 617 C CA . PHE A 1 84 ? -5.686 -4.147 13.421 1.00 90.44 84 PHE A CA 1
ATOM 618 C C . PHE A 1 84 ? -4.233 -4.636 13.358 1.00 90.44 84 PHE A C 1
ATOM 620 O O . PHE A 1 84 ? -3.538 -4.326 12.396 1.00 90.44 84 PHE A O 1
ATOM 627 N N . SER A 1 85 ? -3.779 -5.448 14.318 1.00 89.12 85 SER A N 1
ATOM 628 C CA . SER A 1 85 ? -2.439 -6.050 14.275 1.00 89.12 85 SER A CA 1
ATOM 629 C C . SER A 1 85 ? -2.232 -6.890 13.014 1.00 89.12 85 SER A C 1
ATOM 631 O O . SER A 1 85 ? -1.229 -6.712 12.331 1.00 89.12 85 SER A O 1
ATOM 633 N N . GLN A 1 86 ? -3.212 -7.721 12.644 1.00 85.50 86 GLN A N 1
ATOM 634 C CA . GLN A 1 86 ? -3.162 -8.485 11.393 1.00 85.50 86 GLN A CA 1
ATOM 635 C C . GLN A 1 86 ? -3.086 -7.574 10.161 1.00 85.50 86 GLN A C 1
ATOM 637 O O . GLN A 1 86 ? -2.331 -7.852 9.234 1.00 85.50 86 GLN A O 1
ATOM 642 N N . LEU A 1 87 ? -3.839 -6.471 10.145 1.00 84.12 87 LEU A N 1
ATOM 643 C CA . LEU A 1 87 ? -3.789 -5.495 9.056 1.00 84.12 87 LEU A CA 1
ATOM 644 C C . LEU A 1 87 ? -2.408 -4.833 8.936 1.00 84.12 87 LEU A C 1
ATOM 646 O O . LEU A 1 87 ? -1.893 -4.699 7.828 1.00 84.12 87 LEU A O 1
ATOM 650 N N . VAL A 1 88 ? -1.800 -4.443 10.058 1.00 85.19 88 VAL A N 1
ATOM 651 C CA . VAL A 1 88 ? -0.452 -3.854 10.087 1.00 85.19 88 VAL A CA 1
ATOM 652 C C . VAL A 1 88 ? 0.591 -4.855 9.595 1.00 85.19 88 VAL A C 1
ATOM 654 O O . VAL A 1 88 ? 1.434 -4.494 8.774 1.00 85.19 88 VAL A O 1
ATOM 657 N N . ASP A 1 89 ? 0.513 -6.108 10.044 1.00 84.25 89 ASP A N 1
ATOM 658 C CA . ASP A 1 89 ? 1.417 -7.171 9.601 1.00 84.25 89 ASP A CA 1
ATOM 659 C C . ASP A 1 89 ? 1.276 -7.437 8.098 1.00 84.25 89 ASP A C 1
ATOM 661 O O . ASP A 1 89 ? 2.281 -7.503 7.390 1.00 84.25 89 ASP A O 1
ATOM 665 N N . ASN A 1 90 ? 0.042 -7.503 7.589 1.00 78.56 90 ASN A N 1
ATOM 666 C CA . ASN A 1 90 ? -0.226 -7.649 6.160 1.00 78.56 90 ASN A CA 1
ATOM 667 C C . ASN A 1 90 ? 0.347 -6.476 5.356 1.00 78.56 90 ASN A C 1
ATOM 669 O O . ASN A 1 90 ? 1.020 -6.698 4.352 1.00 78.56 90 ASN A O 1
ATOM 673 N N . ASN A 1 91 ? 0.136 -5.235 5.802 1.00 75.94 91 ASN A N 1
ATOM 674 C CA . ASN A 1 91 ? 0.684 -4.054 5.132 1.00 75.94 91 ASN A CA 1
ATOM 675 C C . ASN A 1 91 ? 2.216 -4.073 5.121 1.00 75.94 91 ASN A C 1
ATOM 677 O O . ASN A 1 91 ? 2.826 -3.815 4.089 1.00 75.94 91 ASN A O 1
ATOM 681 N N . ARG A 1 92 ? 2.849 -4.482 6.225 1.00 80.06 92 ARG A N 1
ATOM 682 C CA . ARG A 1 92 ? 4.306 -4.641 6.288 1.00 80.06 92 ARG A CA 1
ATOM 683 C C . ARG A 1 92 ? 4.813 -5.731 5.341 1.00 80.06 92 ARG A C 1
ATOM 685 O O . ARG A 1 92 ? 5.851 -5.547 4.710 1.00 80.06 92 ARG A O 1
ATOM 692 N N . GLN A 1 93 ? 4.112 -6.859 5.247 1.00 77.81 93 GLN A N 1
ATOM 693 C CA . GLN A 1 93 ? 4.455 -7.930 4.307 1.00 77.81 93 GLN A CA 1
ATOM 694 C C . GLN A 1 93 ? 4.305 -7.469 2.857 1.00 77.81 93 GLN A C 1
ATOM 696 O O . GLN A 1 93 ? 5.168 -7.773 2.038 1.00 77.81 93 GLN A O 1
ATOM 701 N N . ILE A 1 94 ? 3.258 -6.698 2.547 1.00 72.69 94 ILE A N 1
ATOM 702 C CA . ILE A 1 94 ? 3.076 -6.077 1.231 1.00 72.69 94 ILE A CA 1
ATOM 703 C C . ILE A 1 94 ? 4.240 -5.126 0.944 1.00 72.6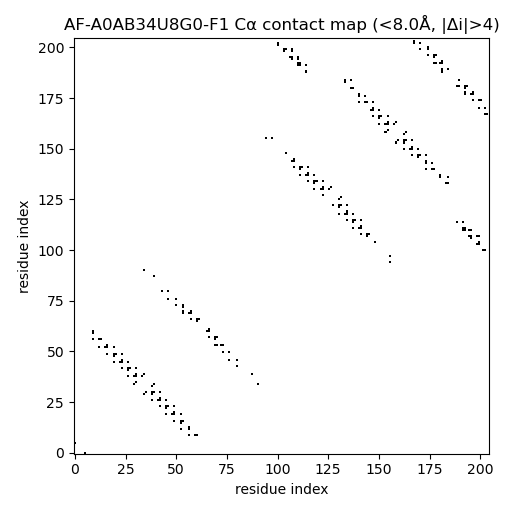9 94 ILE A C 1
ATOM 705 O O . ILE A 1 94 ? 4.896 -5.284 -0.079 1.00 72.69 94 ILE A O 1
ATOM 709 N N . ASP A 1 95 ? 4.571 -4.209 1.854 1.00 72.94 95 ASP A N 1
ATOM 710 C CA . ASP A 1 95 ? 5.697 -3.284 1.678 1.00 72.94 95 ASP A CA 1
ATOM 711 C C . ASP A 1 95 ? 7.017 -4.023 1.424 1.00 72.94 95 ASP A C 1
ATOM 713 O O . ASP A 1 95 ? 7.795 -3.631 0.553 1.00 72.94 95 ASP A O 1
ATOM 717 N N . GLN A 1 96 ? 7.263 -5.116 2.153 1.00 77.06 96 GLN A N 1
ATOM 718 C CA . GLN A 1 96 ? 8.434 -5.975 1.967 1.00 77.06 96 GLN A CA 1
ATOM 719 C C . GLN A 1 96 ? 8.418 -6.696 0.617 1.00 77.06 96 GLN A C 1
ATOM 721 O O . GLN A 1 96 ? 9.440 -6.716 -0.067 1.00 77.06 96 GLN A O 1
ATOM 726 N N . ALA A 1 97 ? 7.272 -7.241 0.207 1.00 71.62 97 ALA A N 1
ATOM 727 C CA . ALA A 1 97 ? 7.100 -7.886 -1.092 1.00 71.62 97 ALA A CA 1
ATOM 728 C C . ALA A 1 97 ? 7.261 -6.899 -2.261 1.00 71.62 97 ALA A C 1
ATOM 730 O O . ALA A 1 97 ? 7.657 -7.297 -3.355 1.00 71.62 97 ALA A O 1
ATOM 731 N N . MET A 1 98 ? 7.010 -5.608 -2.030 1.00 74.25 98 MET A N 1
ATOM 732 C CA . MET A 1 98 ? 7.171 -4.553 -3.030 1.00 74.25 98 MET A CA 1
ATOM 733 C C . MET A 1 98 ? 8.610 -4.020 -3.135 1.00 74.25 98 MET A C 1
ATOM 735 O O . MET A 1 98 ? 8.948 -3.434 -4.163 1.00 74.25 98 MET A O 1
ATOM 739 N N . GLN A 1 99 ? 9.483 -4.228 -2.136 1.00 78.50 99 GLN A N 1
ATOM 740 C CA . GLN A 1 99 ? 10.877 -3.748 -2.191 1.00 78.50 99 GLN A CA 1
ATOM 741 C C . GLN A 1 99 ? 11.664 -4.277 -3.399 1.00 78.50 99 GLN A C 1
ATOM 743 O O . GLN A 1 99 ? 12.264 -3.456 -4.096 1.00 78.50 99 GLN A O 1
ATOM 748 N N . PRO A 1 100 ? 11.638 -5.587 -3.723 1.00 77.56 100 PRO A N 1
ATOM 749 C CA . PRO A 1 100 ? 12.311 -6.098 -4.914 1.00 77.56 100 PRO A CA 1
ATOM 750 C C . PRO A 1 100 ? 11.846 -5.393 -6.189 1.00 77.56 100 PRO A C 1
ATOM 752 O O . PRO A 1 100 ? 12.666 -5.023 -7.023 1.00 77.56 100 PRO A O 1
ATOM 755 N N . LEU A 1 101 ? 10.541 -5.130 -6.309 1.00 73.25 101 LEU A N 1
ATOM 756 C CA . LEU A 1 101 ? 9.968 -4.428 -7.454 1.00 73.25 101 LEU A CA 1
ATOM 757 C C . LEU A 1 101 ? 10.444 -2.966 -7.525 1.00 73.25 101 LEU A C 1
ATOM 759 O O . LEU A 1 101 ? 10.784 -2.484 -8.602 1.00 73.25 101 LEU A O 1
ATOM 763 N N . ILE A 1 102 ? 10.568 -2.262 -6.395 1.00 78.31 102 ILE A N 1
ATOM 764 C CA . ILE A 1 102 ? 11.177 -0.920 -6.363 1.00 78.31 102 ILE A CA 1
ATOM 765 C C . ILE A 1 102 ? 12.635 -0.975 -6.844 1.00 78.31 102 ILE A C 1
ATOM 767 O O . ILE A 1 102 ? 13.022 -0.178 -7.699 1.00 78.31 102 ILE A O 1
ATOM 771 N N . THR A 1 103 ? 13.429 -1.932 -6.359 1.00 81.81 103 THR A N 1
ATOM 772 C CA . THR A 1 103 ? 14.829 -2.105 -6.782 1.00 81.81 103 THR A CA 1
ATOM 773 C C . THR A 1 103 ? 14.938 -2.395 -8.278 1.00 81.81 103 THR A C 1
ATOM 775 O O . THR A 1 103 ? 15.731 -1.765 -8.976 1.00 81.81 103 THR A O 1
ATOM 778 N N . ILE A 1 104 ? 14.095 -3.287 -8.797 1.00 79.50 104 ILE A N 1
ATOM 779 C CA . ILE A 1 104 ? 13.996 -3.587 -10.229 1.00 79.50 104 ILE A CA 1
ATOM 780 C C . ILE A 1 104 ? 13.668 -2.311 -11.014 1.00 79.50 104 ILE A C 1
ATOM 782 O O . ILE A 1 104 ? 14.303 -2.018 -12.027 1.00 79.50 104 ILE A O 1
ATOM 786 N N . SER A 1 105 ? 12.703 -1.514 -10.543 1.00 78.44 105 SER A N 1
ATOM 787 C CA . SER A 1 105 ? 12.361 -0.233 -11.167 1.00 78.44 105 SER A CA 1
ATOM 788 C C . SER A 1 105 ? 13.556 0.723 -11.224 1.00 78.44 105 SER A C 1
ATOM 790 O O . SER A 1 105 ? 13.694 1.487 -12.184 1.00 78.44 105 SER A O 1
ATOM 792 N N . GLU A 1 106 ? 14.381 0.763 -10.187 1.00 84.50 106 GLU A N 1
ATOM 793 C CA . GLU A 1 106 ? 15.555 1.633 -10.141 1.00 84.50 106 GLU A CA 1
ATOM 794 C C . GLU A 1 106 ? 16.649 1.137 -11.084 1.00 84.50 106 GLU A C 1
ATOM 796 O O . GLU A 1 106 ? 17.199 1.937 -11.843 1.00 84.50 106 GLU A O 1
ATOM 801 N N . GLN A 1 107 ? 16.878 -0.177 -11.122 1.00 83.06 107 GLN A N 1
ATOM 802 C CA . GLN A 1 107 ? 17.827 -0.810 -12.032 1.00 83.06 107 GLN A CA 1
ATOM 803 C C . GLN A 1 107 ? 17.475 -0.525 -13.500 1.00 83.06 107 GLN A C 1
ATOM 805 O O . GLN A 1 107 ? 18.319 -0.023 -14.240 1.00 83.06 107 GLN A O 1
ATOM 810 N N . VAL A 1 108 ? 16.221 -0.761 -13.907 1.00 81.88 108 VAL A N 1
ATOM 811 C CA . VAL A 1 108 ? 15.746 -0.498 -15.280 1.00 81.88 108 VAL A CA 1
ATOM 812 C C . VAL A 1 108 ? 15.893 0.982 -15.646 1.00 81.88 108 VAL A C 1
ATOM 814 O O . VAL A 1 108 ? 16.358 1.310 -16.738 1.00 81.88 108 VAL A O 1
ATOM 817 N N . SER A 1 109 ? 15.556 1.888 -14.719 1.00 85.44 109 SER A N 1
ATOM 818 C CA . SER A 1 109 ? 15.729 3.332 -14.937 1.00 85.44 109 SER A CA 1
ATOM 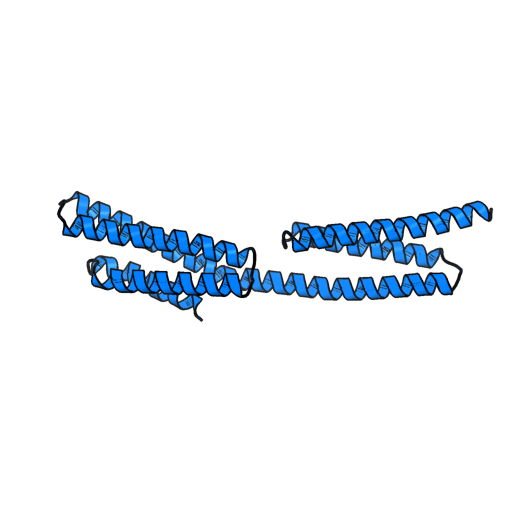819 C C . SER A 1 109 ? 17.199 3.687 -15.184 1.00 85.44 109 SER A C 1
ATOM 821 O O . SER A 1 109 ? 17.504 4.428 -16.116 1.00 85.44 109 SER A O 1
ATOM 823 N N . GLY A 1 110 ? 18.115 3.130 -14.384 1.00 85.00 110 GLY A N 1
ATOM 824 C CA . GLY A 1 110 ? 19.555 3.332 -14.554 1.00 85.00 110 GLY A CA 1
ATOM 825 C C . GLY A 1 110 ? 20.084 2.772 -15.878 1.00 85.00 110 GLY A C 1
ATOM 826 O O . GLY A 1 110 ? 20.925 3.404 -16.524 1.00 85.00 110 GLY A O 1
ATOM 827 N N . SER A 1 111 ? 19.560 1.627 -16.327 1.00 85.06 111 SER A N 1
ATOM 828 C CA . SER A 1 111 ? 19.900 1.042 -17.628 1.00 85.06 111 SER A CA 1
ATOM 829 C C . SER A 1 111 ? 19.480 1.941 -18.791 1.00 85.06 111 SER A C 1
ATOM 831 O O . SER A 1 111 ? 20.289 2.162 -19.693 1.00 85.06 111 SER A O 1
ATOM 833 N N . PHE A 1 112 ? 18.267 2.506 -18.769 1.00 86.12 112 PHE A N 1
ATOM 834 C CA . PHE A 1 112 ? 17.817 3.426 -19.822 1.00 86.12 112 PHE A CA 1
ATOM 835 C C . PHE A 1 112 ? 18.531 4.776 -19.787 1.00 86.12 112 PHE A C 1
ATOM 837 O O . PHE A 1 112 ? 18.840 5.310 -20.847 1.00 86.12 112 PHE A O 1
ATOM 844 N N . GLU A 1 113 ? 18.865 5.302 -18.606 1.00 86.94 113 GLU A N 1
ATOM 845 C CA . GLU A 1 113 ? 19.690 6.512 -18.494 1.00 86.94 113 GLU A CA 1
ATOM 846 C C . GLU A 1 113 ? 21.078 6.291 -19.113 1.00 86.94 113 GLU A C 1
ATOM 848 O O . GLU A 1 113 ? 21.542 7.081 -19.933 1.00 86.94 113 GLU A O 1
ATOM 853 N N . THR A 1 114 ? 21.716 5.166 -18.777 1.00 86.25 114 THR A N 1
ATOM 854 C CA . THR A 1 114 ? 23.027 4.794 -19.327 1.00 86.25 114 THR A CA 1
ATOM 855 C C . THR A 1 114 ? 22.963 4.602 -20.841 1.00 86.25 114 THR A C 1
ATOM 857 O O . THR A 1 114 ? 23.887 4.997 -21.552 1.00 86.25 114 THR A O 1
ATOM 860 N N . LEU A 1 115 ? 21.888 3.983 -21.337 1.00 85.94 115 LEU A N 1
ATOM 861 C CA . LEU A 1 115 ? 21.646 3.813 -22.765 1.00 85.94 115 LEU A CA 1
ATOM 862 C C . LEU A 1 115 ? 21.536 5.172 -23.460 1.00 85.94 115 LEU A C 1
ATOM 864 O O . LEU A 1 115 ? 22.276 5.415 -24.406 1.00 85.94 115 LEU A O 1
ATOM 868 N N . LEU A 1 116 ? 20.677 6.062 -22.956 1.00 87.19 116 LEU A N 1
ATOM 869 C CA . LEU A 1 116 ? 20.479 7.396 -23.514 1.00 87.19 116 LEU A CA 1
ATOM 870 C C . LEU A 1 116 ? 21.792 8.186 -23.565 1.00 87.19 116 LEU A C 1
ATOM 872 O O . LEU A 1 116 ? 22.118 8.744 -24.610 1.00 87.19 116 LEU A O 1
ATOM 876 N N . GLN A 1 117 ? 22.570 8.180 -22.477 1.00 87.25 117 GLN A N 1
ATOM 877 C CA . GLN A 1 117 ? 23.861 8.867 -22.429 1.00 87.25 117 GLN A CA 1
ATOM 878 C C . GLN A 1 117 ? 24.839 8.316 -23.474 1.00 87.25 117 GLN A C 1
ATOM 880 O O . GLN A 1 117 ? 25.424 9.087 -24.231 1.00 87.25 117 GLN A O 1
ATOM 885 N N . LYS A 1 118 ? 24.982 6.987 -23.568 1.00 84.88 118 LYS A N 1
ATOM 886 C CA . LYS A 1 118 ? 25.864 6.360 -24.566 1.00 84.88 118 LYS A CA 1
ATOM 887 C C . LYS A 1 118 ? 25.428 6.672 -25.993 1.00 84.88 118 LYS A C 1
ATOM 889 O O . LYS A 1 118 ? 26.274 6.945 -26.836 1.00 84.88 118 LYS A O 1
ATOM 894 N N . THR A 1 119 ? 24.124 6.652 -26.263 1.00 83.81 119 THR A N 1
ATOM 895 C CA . THR A 1 119 ? 23.598 6.988 -27.586 1.00 83.81 119 THR A CA 1
ATOM 896 C C . THR A 1 119 ? 23.875 8.451 -27.932 1.00 83.81 119 THR A C 1
ATOM 898 O O . THR A 1 119 ? 24.303 8.728 -29.047 1.00 83.81 119 THR A O 1
ATOM 901 N N . PHE A 1 120 ? 23.729 9.387 -26.990 1.00 85.75 120 PHE A N 1
ATOM 902 C CA . PHE A 1 120 ? 24.141 10.778 -27.210 1.00 85.75 120 PHE A CA 1
ATOM 903 C C . PHE A 1 120 ? 25.641 10.910 -27.502 1.00 85.75 120 PHE A C 1
ATOM 905 O O . PHE A 1 120 ? 26.013 11.601 -28.451 1.00 85.75 120 PHE A O 1
ATOM 912 N N . ASP A 1 121 ? 26.495 10.233 -26.730 1.00 84.62 121 ASP A N 1
ATOM 913 C CA . ASP A 1 121 ? 27.948 10.270 -26.922 1.00 84.62 121 ASP A CA 1
ATOM 914 C C . ASP A 1 121 ? 28.349 9.724 -28.304 1.00 84.62 121 ASP A C 1
ATOM 916 O O . ASP A 1 121 ? 29.192 10.315 -28.983 1.00 84.62 121 ASP A O 1
ATOM 920 N N . ASP A 1 122 ? 27.725 8.632 -28.751 1.00 79.38 122 ASP A N 1
ATOM 921 C CA . ASP A 1 122 ? 27.990 8.026 -30.059 1.00 79.38 122 ASP A CA 1
ATOM 922 C C . ASP A 1 122 ? 27.517 8.931 -31.213 1.00 79.38 122 ASP A C 1
ATOM 924 O O . ASP A 1 122 ? 28.256 9.138 -32.178 1.00 79.38 122 AS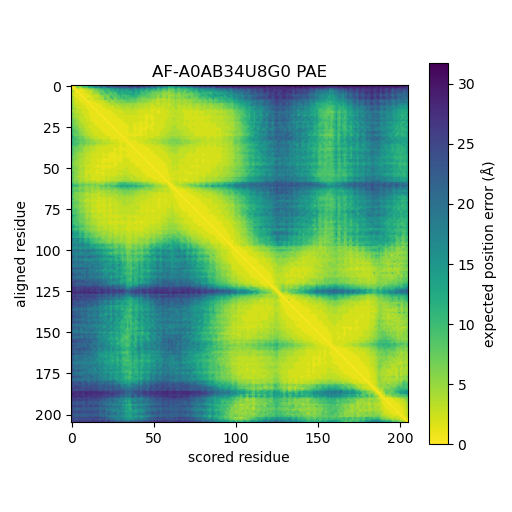P A O 1
ATOM 928 N N . VAL A 1 123 ? 26.337 9.548 -31.091 1.00 82.25 123 VAL A N 1
ATOM 929 C CA . VAL A 1 123 ? 25.762 10.444 -32.116 1.00 82.25 123 VAL A CA 1
ATOM 930 C C . VAL A 1 123 ? 26.475 11.795 -32.179 1.00 82.25 123 VAL A C 1
ATOM 932 O O . VAL A 1 123 ? 26.588 12.386 -33.252 1.00 82.25 123 VAL A O 1
ATOM 935 N N . SER A 1 124 ? 27.044 12.270 -31.067 1.00 78.56 124 SER A N 1
ATOM 936 C CA . SER A 1 124 ? 27.847 13.503 -31.042 1.00 78.56 124 SER A CA 1
ATOM 937 C C . SER A 1 124 ? 29.082 13.449 -31.957 1.00 78.56 124 SER A C 1
ATOM 939 O O . SER A 1 124 ? 29.606 14.491 -32.350 1.00 78.56 124 SER A O 1
ATOM 941 N N . ARG A 1 125 ? 29.535 12.240 -32.325 1.00 74.81 125 ARG A N 1
ATOM 942 C CA . ARG A 1 125 ? 30.706 12.005 -33.184 1.00 74.81 125 ARG A CA 1
ATOM 943 C C . ARG A 1 125 ? 30.368 11.971 -34.678 1.00 74.81 125 ARG A C 1
ATOM 945 O O . ARG A 1 125 ? 31.249 12.250 -35.488 1.00 74.81 125 ARG A O 1
ATOM 952 N N . SER A 1 126 ? 29.121 11.672 -35.046 1.00 68.50 126 SER A N 1
ATOM 953 C CA . SER A 1 126 ? 28.586 11.869 -36.399 1.00 68.50 126 SER A CA 1
ATOM 954 C C . SER A 1 126 ? 27.061 11.969 -36.353 1.00 68.50 126 SER A C 1
ATOM 956 O O . SER A 1 126 ? 26.381 10.987 -36.058 1.00 68.50 126 SER A O 1
ATOM 958 N N . LEU A 1 127 ? 26.526 13.151 -36.660 1.00 76.94 127 LEU A N 1
ATOM 959 C CA . LEU A 1 127 ? 25.088 13.394 -36.634 1.00 76.94 127 LEU A CA 1
ATOM 960 C C . LEU A 1 127 ? 24.453 12.922 -37.950 1.00 76.94 127 LEU A C 1
ATOM 962 O O . LEU A 1 127 ? 24.522 13.616 -38.965 1.00 76.94 127 LEU A O 1
ATOM 966 N N . ASP A 1 128 ? 23.843 11.742 -37.936 1.00 83.56 128 ASP A N 1
ATOM 967 C CA . ASP A 1 128 ? 23.044 11.209 -39.037 1.00 83.56 128 ASP A CA 1
ATOM 968 C C . ASP A 1 128 ? 21.615 10.875 -38.575 1.00 83.56 128 ASP A C 1
ATOM 970 O O . ASP A 1 128 ? 21.301 10.862 -37.381 1.00 83.56 128 ASP A O 1
ATOM 974 N N . GLN A 1 129 ? 20.711 10.644 -39.532 1.00 83.94 129 GLN A N 1
ATOM 975 C CA . GLN A 1 129 ? 19.303 10.371 -39.225 1.00 83.94 129 GLN A CA 1
ATOM 976 C C . GLN A 1 129 ? 19.140 9.118 -38.348 1.00 83.94 129 GLN A C 1
ATOM 978 O O . GLN A 1 129 ? 18.317 9.109 -37.437 1.00 83.94 129 GLN A O 1
ATOM 983 N N . SER A 1 130 ? 19.979 8.101 -38.571 1.00 83.44 130 SER A N 1
ATOM 984 C CA . SER A 1 130 ? 20.014 6.882 -37.758 1.00 83.44 130 SER A CA 1
ATOM 985 C C . SER A 1 130 ? 20.345 7.190 -36.295 1.00 83.44 130 SER A C 1
ATOM 987 O O . SER A 1 130 ? 19.699 6.668 -35.389 1.00 83.44 130 SER A O 1
ATOM 989 N N . GLY A 1 131 ? 21.322 8.057 -36.041 1.00 82.75 131 GLY A N 1
ATOM 990 C CA . GLY A 1 131 ? 21.670 8.515 -34.703 1.00 82.75 131 GLY A CA 1
ATOM 991 C C . GLY A 1 131 ? 20.530 9.261 -34.011 1.00 82.75 131 GLY A C 1
ATOM 992 O O . GLY A 1 131 ? 20.222 8.989 -32.850 1.00 82.75 131 GLY A O 1
ATOM 993 N N . ILE A 1 132 ? 19.851 10.157 -34.731 1.00 85.56 132 ILE A N 1
ATOM 994 C CA . ILE A 1 132 ? 18.685 10.888 -34.208 1.00 85.56 132 ILE A CA 1
ATOM 995 C C . ILE A 1 132 ? 17.563 9.914 -33.813 1.00 85.56 132 ILE A C 1
ATOM 997 O O . ILE A 1 132 ? 16.992 10.041 -32.726 1.00 85.56 132 ILE A O 1
ATOM 1001 N N . ASP A 1 133 ? 17.284 8.915 -34.651 1.00 87.69 133 ASP A N 1
ATOM 1002 C CA . ASP A 1 133 ? 16.261 7.902 -34.378 1.00 87.69 133 ASP A CA 1
ATOM 1003 C C . ASP A 1 133 ? 16.627 7.046 -33.151 1.00 87.69 133 ASP A C 1
ATOM 1005 O O . ASP A 1 133 ? 15.771 6.768 -32.309 1.00 87.69 133 ASP A O 1
ATOM 1009 N N . GLN A 1 134 ? 17.906 6.699 -32.976 1.00 85.75 134 GLN A N 1
ATOM 1010 C CA . GLN A 1 134 ? 18.385 5.968 -31.797 1.00 85.75 134 GLN A CA 1
ATOM 1011 C C . GLN A 1 134 ? 18.244 6.784 -30.504 1.00 85.75 134 GLN A C 1
ATOM 1013 O O . GLN A 1 134 ? 17.794 6.245 -29.490 1.00 85.75 134 GLN A O 1
ATOM 1018 N N . VAL A 1 135 ? 18.591 8.078 -30.525 1.00 87.88 135 VAL A N 1
ATOM 1019 C CA . VAL A 1 135 ? 18.400 8.979 -29.371 1.00 87.88 135 VAL A CA 1
ATOM 1020 C C . VAL A 1 135 ? 16.920 9.069 -29.013 1.00 87.88 135 VAL A C 1
ATOM 1022 O O . VAL A 1 135 ? 16.567 9.003 -27.834 1.00 87.88 135 VAL A O 1
ATOM 1025 N N . LYS A 1 136 ? 16.046 9.174 -30.020 1.00 90.00 136 LYS A N 1
ATOM 1026 C CA . LYS A 1 136 ? 14.597 9.201 -29.816 1.00 90.00 136 LYS A CA 1
ATOM 1027 C C . LYS A 1 136 ? 14.103 7.921 -29.141 1.00 90.00 136 LYS A C 1
ATOM 1029 O O . LYS A 1 136 ? 13.415 8.016 -28.132 1.00 90.00 136 LYS A O 1
ATOM 1034 N N . ILE A 1 137 ? 14.516 6.748 -29.623 1.00 89.25 137 ILE A N 1
ATOM 1035 C CA . ILE A 1 137 ? 14.149 5.456 -29.020 1.00 89.25 137 ILE A CA 1
ATOM 1036 C C . ILE A 1 137 ? 14.614 5.377 -27.560 1.00 89.25 137 ILE A C 1
ATOM 1038 O O . ILE A 1 137 ? 13.830 5.023 -26.681 1.00 89.25 137 ILE A O 1
ATOM 1042 N N . ALA A 1 138 ? 15.869 5.734 -27.269 1.00 87.00 138 ALA A N 1
ATOM 1043 C CA . ALA A 1 138 ? 16.383 5.725 -25.899 1.00 87.00 138 ALA A CA 1
ATOM 1044 C C . ALA A 1 138 ? 15.628 6.716 -24.987 1.00 87.00 138 ALA A C 1
ATOM 1046 O O . ALA A 1 138 ? 1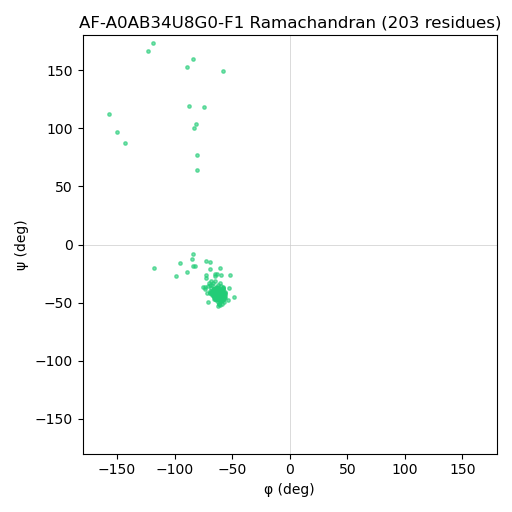5.346 6.407 -23.825 1.00 87.00 138 ALA A O 1
ATOM 1047 N N . GLY A 1 139 ? 15.253 7.883 -25.520 1.00 87.81 139 GLY A N 1
ATOM 1048 C CA . GLY A 1 139 ? 14.422 8.870 -24.831 1.00 87.81 139 GLY A CA 1
ATOM 1049 C C . GLY A 1 139 ? 13.010 8.355 -24.544 1.00 87.81 139 GLY A C 1
ATOM 1050 O O . GLY A 1 139 ? 12.519 8.505 -23.424 1.00 87.81 139 GLY A O 1
ATOM 1051 N N . ASP A 1 140 ? 12.385 7.688 -25.513 1.00 90.81 140 ASP A N 1
ATOM 1052 C CA . ASP A 1 140 ? 11.057 7.087 -25.373 1.00 90.81 140 ASP A CA 1
ATOM 1053 C C . ASP A 1 140 ? 11.053 5.981 -24.304 1.00 90.81 140 ASP A C 1
ATOM 1055 O O . ASP A 1 140 ? 10.153 5.957 -23.466 1.00 90.81 140 ASP A O 1
ATOM 1059 N N . LEU A 1 141 ? 12.094 5.139 -24.234 1.00 90.06 141 LEU A N 1
ATOM 1060 C CA . LEU A 1 141 ? 12.238 4.127 -23.174 1.00 90.06 141 LEU A CA 1
ATOM 1061 C C . LEU A 1 141 ? 12.342 4.750 -21.774 1.00 90.06 141 LEU A C 1
ATOM 1063 O O . LEU A 1 141 ? 11.690 4.296 -20.829 1.00 90.06 141 LEU A O 1
ATOM 1067 N N . ARG A 1 142 ? 13.133 5.819 -21.628 1.00 89.38 142 ARG A N 1
ATOM 1068 C CA . ARG A 1 142 ? 13.259 6.561 -20.364 1.00 89.38 142 ARG A CA 1
ATOM 1069 C C . ARG A 1 142 ? 11.930 7.198 -19.947 1.00 89.38 142 ARG A C 1
ATOM 1071 O O . ARG A 1 142 ? 11.553 7.144 -18.771 1.00 89.38 142 ARG A O 1
ATOM 1078 N N . ASN A 1 143 ? 11.213 7.783 -20.903 1.00 90.44 143 ASN A N 1
ATOM 1079 C CA . ASN A 1 143 ? 9.900 8.377 -20.669 1.00 90.44 143 ASN A CA 1
ATOM 1080 C C . ASN A 1 143 ? 8.873 7.306 -20.279 1.00 90.44 143 ASN A C 1
ATOM 1082 O O . ASN A 1 143 ? 8.197 7.462 -19.262 1.00 90.44 143 ASN A O 1
ATOM 1086 N N . GLY A 1 144 ? 8.823 6.187 -21.007 1.00 89.38 144 GLY A N 1
ATOM 1087 C CA . GLY A 1 144 ? 7.975 5.037 -20.690 1.00 89.38 144 GLY A CA 1
ATOM 1088 C C . GLY A 1 144 ? 8.232 4.501 -19.281 1.00 89.38 144 GLY A C 1
ATOM 1089 O O . GLY A 1 144 ? 7.288 4.278 -18.521 1.00 89.38 144 GLY A O 1
ATOM 1090 N N . MET A 1 145 ? 9.501 4.400 -18.873 1.00 88.88 145 MET A N 1
ATOM 1091 C CA . MET A 1 145 ? 9.857 3.996 -17.512 1.00 88.88 145 MET A CA 1
ATOM 1092 C C . MET A 1 145 ? 9.413 5.009 -16.452 1.00 88.88 145 MET A C 1
ATOM 1094 O O . MET A 1 145 ? 8.941 4.630 -15.378 1.00 88.88 145 MET A O 1
ATOM 1098 N N . THR A 1 146 ? 9.517 6.305 -16.746 1.00 88.69 146 THR A N 1
ATOM 1099 C CA . THR A 1 146 ? 9.033 7.365 -15.852 1.00 88.69 146 THR A CA 1
ATOM 1100 C C . THR A 1 146 ? 7.518 7.271 -15.663 1.00 88.69 146 THR A C 1
ATOM 1102 O O . THR A 1 146 ? 7.037 7.307 -14.528 1.00 88.69 146 THR A O 1
ATOM 1105 N N . SER A 1 147 ? 6.764 7.073 -16.747 1.00 89.75 147 SER A N 1
ATOM 1106 C CA . SER A 1 147 ? 5.316 6.856 -16.699 1.00 89.75 147 SER A CA 1
ATOM 1107 C C . SER A 1 147 ? 4.952 5.603 -15.902 1.00 89.75 147 SER A C 1
ATOM 1109 O O . SER A 1 147 ? 4.090 5.672 -15.024 1.00 89.75 147 SER A O 1
ATOM 1111 N N . PHE A 1 148 ? 5.649 4.486 -16.130 1.00 89.44 148 PHE A N 1
ATOM 1112 C CA . PHE A 1 148 ? 5.462 3.261 -15.354 1.00 89.44 148 PHE A CA 1
ATOM 1113 C C . PHE A 1 148 ? 5.693 3.498 -13.853 1.00 89.44 148 PHE A C 1
ATOM 1115 O O . PHE A 1 148 ? 4.846 3.134 -13.038 1.00 89.44 148 PHE A O 1
ATOM 1122 N N . ARG A 1 149 ? 6.779 4.186 -13.468 1.00 86.69 149 ARG A N 1
ATOM 1123 C CA . ARG A 1 149 ? 7.076 4.496 -12.055 1.00 86.69 149 ARG A CA 1
ATOM 1124 C C . ARG A 1 149 ? 5.971 5.283 -11.365 1.00 86.69 149 ARG A C 1
ATOM 1126 O O . ARG A 1 149 ? 5.728 5.057 -10.181 1.00 86.69 149 ARG A O 1
ATOM 1133 N N . LEU A 1 150 ? 5.322 6.210 -12.066 1.00 88.38 150 LEU A N 1
ATOM 1134 C CA . LEU A 1 150 ? 4.218 6.988 -11.500 1.00 88.38 150 LEU A CA 1
ATOM 1135 C C . LEU A 1 150 ? 3.019 6.094 -11.173 1.00 88.38 150 LEU A C 1
ATOM 1137 O O . LEU A 1 150 ? 2.477 6.167 -10.069 1.00 88.38 150 LEU A O 1
ATOM 1141 N N . VAL A 1 151 ? 2.647 5.215 -12.103 1.00 89.31 151 VAL A N 1
ATOM 1142 C CA . VAL A 1 151 ? 1.548 4.260 -11.916 1.00 89.31 151 VAL A CA 1
ATOM 1143 C C . VAL A 1 151 ? 1.889 3.246 -10.821 1.00 89.31 151 VAL A C 1
ATOM 1145 O O . VAL A 1 151 ? 1.090 3.025 -9.913 1.00 89.31 151 VAL A O 1
ATOM 1148 N N . PHE A 1 152 ? 3.107 2.708 -10.834 1.00 84.31 152 PHE A N 1
ATOM 1149 C CA . PHE A 1 152 ? 3.587 1.762 -9.831 1.00 84.31 152 PHE A CA 1
ATOM 1150 C C . PHE A 1 152 ? 3.588 2.365 -8.416 1.00 84.31 152 PHE A C 1
ATOM 1152 O O . PHE A 1 152 ? 3.096 1.750 -7.470 1.00 84.31 152 PHE A O 1
ATOM 1159 N N . ARG A 1 153 ? 4.046 3.617 -8.260 1.00 84.31 153 ARG A N 1
ATOM 1160 C CA . ARG A 1 153 ? 3.966 4.348 -6.980 1.00 84.31 153 ARG A CA 1
ATOM 1161 C C . ARG A 1 153 ? 2.527 4.565 -6.520 1.00 84.31 153 ARG A C 1
ATOM 1163 O O . ARG A 1 153 ? 2.258 4.488 -5.321 1.00 84.31 153 ARG A O 1
ATOM 1170 N N . ARG A 1 154 ? 1.600 4.824 -7.447 1.00 83.50 154 ARG A N 1
ATOM 1171 C CA . ARG A 1 154 ? 0.170 4.935 -7.130 1.00 83.50 154 ARG A CA 1
ATOM 1172 C C . ARG A 1 154 ? -0.387 3.609 -6.614 1.00 83.50 154 ARG A C 1
ATOM 1174 O O . ARG A 1 154 ? -1.115 3.629 -5.628 1.00 83.50 154 ARG A O 1
ATOM 1181 N N . TYR A 1 155 ? -0.020 2.482 -7.222 1.00 82.06 155 TYR A N 1
ATOM 1182 C CA . TYR A 1 155 ? -0.422 1.160 -6.741 1.00 82.06 155 TYR A CA 1
ATOM 1183 C C . TYR A 1 155 ? 0.144 0.839 -5.355 1.00 82.06 155 TYR A C 1
ATOM 1185 O O . TYR A 1 155 ? -0.615 0.399 -4.499 1.00 82.06 155 TYR A O 1
ATOM 1193 N N . ILE A 1 156 ? 1.421 1.145 -5.094 1.00 76.50 156 ILE A N 1
ATOM 1194 C CA . ILE A 1 156 ? 2.001 1.019 -3.743 1.00 76.50 156 ILE A CA 1
ATOM 1195 C C . ILE A 1 156 ? 1.207 1.854 -2.732 1.00 76.50 156 ILE A C 1
ATOM 1197 O O . ILE A 1 156 ? 0.889 1.384 -1.646 1.00 76.50 156 ILE A O 1
ATOM 1201 N N . SER A 1 157 ? 0.866 3.092 -3.094 1.00 73.75 157 SER A N 1
ATOM 1202 C CA . SER A 1 157 ? 0.165 4.005 -2.186 1.00 73.75 157 SER A CA 1
ATOM 1203 C C . SER A 1 157 ? -1.287 3.589 -1.934 1.00 73.7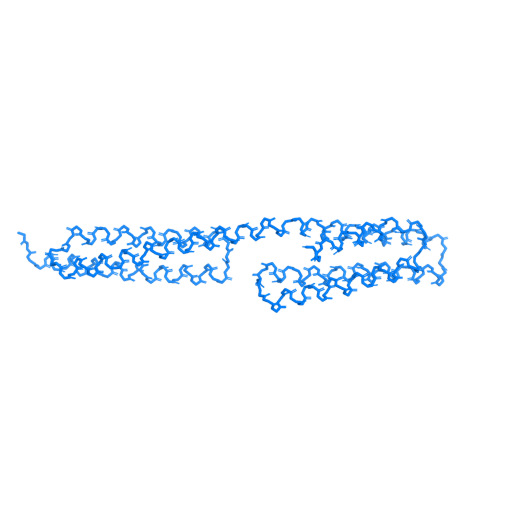5 157 SER A C 1
ATOM 1205 O O . SER A 1 157 ? -1.827 3.853 -0.864 1.00 73.75 157 SER A O 1
ATOM 1207 N N . ILE A 1 158 ? -1.942 2.989 -2.932 1.00 76.25 158 ILE A N 1
ATOM 1208 C CA . ILE A 1 158 ? -3.354 2.601 -2.890 1.00 76.25 158 ILE A CA 1
ATOM 1209 C C . ILE A 1 158 ? -3.516 1.257 -3.631 1.00 76.25 158 ILE A C 1
ATOM 1211 O O . ILE A 1 158 ? -3.822 1.250 -4.831 1.00 76.25 158 ILE A O 1
ATOM 1215 N N . PRO A 1 159 ? -3.338 0.110 -2.954 1.00 71.88 159 PRO A N 1
ATOM 1216 C CA . PRO A 1 159 ? -3.287 -1.202 -3.601 1.00 71.88 159 PRO A CA 1
ATOM 1217 C C . PRO A 1 159 ? -4.687 -1.760 -3.916 1.00 71.88 159 PRO A C 1
ATOM 1219 O O . PRO A 1 159 ? -5.110 -2.782 -3.379 1.00 71.88 159 PRO A O 1
ATOM 1222 N N . THR A 1 160 ? -5.438 -1.090 -4.796 1.00 74.88 160 THR A N 1
ATOM 1223 C CA . THR A 1 160 ? -6.721 -1.599 -5.314 1.00 74.88 160 THR A CA 1
ATOM 1224 C C . THR A 1 160 ? -6.523 -2.545 -6.499 1.00 74.88 160 THR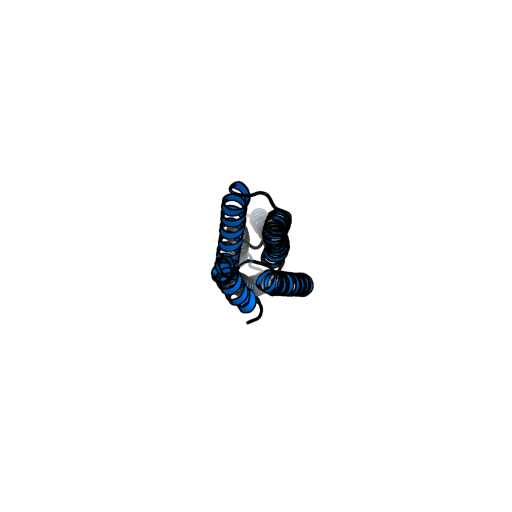 A C 1
ATOM 1226 O O . THR A 1 160 ? -5.500 -2.498 -7.184 1.00 74.88 160 THR A O 1
ATOM 1229 N N . ALA A 1 161 ? -7.530 -3.380 -6.787 1.00 71.81 161 ALA A N 1
ATOM 1230 C CA . ALA A 1 161 ? -7.541 -4.233 -7.981 1.00 71.81 161 ALA A CA 1
ATOM 1231 C C . ALA A 1 161 ? -7.426 -3.414 -9.281 1.00 71.81 161 ALA A C 1
ATOM 1233 O O . ALA A 1 161 ? -6.705 -3.802 -10.194 1.00 71.81 161 ALA A O 1
ATOM 1234 N N . GLU A 1 162 ? -8.075 -2.249 -9.327 1.00 80.00 162 GLU A N 1
ATOM 1235 C CA . GLU A 1 162 ? -7.969 -1.302 -10.438 1.00 80.00 162 GLU A CA 1
ATOM 1236 C C . GLU A 1 162 ? -6.532 -0.783 -10.602 1.00 80.00 162 GLU A C 1
ATOM 1238 O O . GLU A 1 162 ? -5.949 -0.915 -11.675 1.00 80.00 162 GLU A O 1
ATOM 1243 N N . ASN A 1 163 ? -5.914 -0.261 -9.535 1.00 78.75 163 ASN A N 1
ATOM 1244 C CA . ASN A 1 163 ? -4.542 0.251 -9.607 1.00 78.75 163 ASN A CA 1
ATOM 1245 C C . ASN A 1 163 ? -3.527 -0.861 -9.920 1.00 78.75 163 ASN A C 1
ATOM 1247 O O . ASN A 1 163 ? -2.524 -0.595 -10.587 1.00 78.75 163 ASN A O 1
ATOM 1251 N N . ARG A 1 164 ? -3.787 -2.104 -9.485 1.00 80.44 164 ARG A N 1
ATOM 1252 C CA . ARG A 1 164 ? -2.997 -3.279 -9.879 1.00 80.44 164 ARG A CA 1
ATOM 1253 C C . ARG A 1 164 ? -3.074 -3.504 -11.387 1.00 80.44 164 ARG A C 1
ATOM 1255 O O . ARG A 1 164 ? -2.030 -3.611 -12.020 1.00 80.44 164 ARG A O 1
ATOM 1262 N N . GLN A 1 165 ? -4.281 -3.541 -11.956 1.00 84.12 165 GLN A N 1
ATOM 1263 C CA . GLN A 1 165 ? -4.463 -3.770 -13.390 1.00 84.12 165 GLN A CA 1
ATOM 1264 C C . GLN A 1 165 ? -3.775 -2.681 -14.220 1.00 84.12 165 GLN A C 1
ATOM 1266 O O . GLN A 1 165 ? -2.974 -3.002 -15.088 1.00 84.12 165 GLN A O 1
ATOM 1271 N N . ILE A 1 166 ? -3.982 -1.403 -13.875 1.00 88.44 166 ILE A N 1
ATOM 1272 C CA . ILE A 1 166 ? -3.333 -0.272 -14.563 1.00 88.44 166 ILE A CA 1
ATOM 1273 C C . ILE A 1 166 ? -1.799 -0.398 -14.500 1.00 88.44 166 ILE A C 1
ATOM 1275 O O . ILE A 1 166 ? -1.103 -0.080 -15.463 1.00 88.44 166 ILE A O 1
ATOM 1279 N N . THR A 1 167 ? -1.254 -0.878 -13.377 1.00 86.38 167 THR A N 1
ATOM 1280 C CA . THR A 1 167 ? 0.192 -1.109 -13.224 1.00 86.38 167 THR A CA 1
ATOM 1281 C C . THR A 1 167 ? 0.695 -2.223 -14.138 1.00 86.38 167 THR A C 1
ATOM 1283 O O . THR A 1 167 ? 1.743 -2.063 -14.761 1.00 86.38 167 THR A O 1
ATOM 1286 N N . PHE A 1 168 ? -0.038 -3.331 -14.242 1.00 85.62 168 PHE A N 1
ATOM 1287 C CA . PHE A 1 168 ? 0.323 -4.436 -15.131 1.00 85.62 168 PHE A CA 1
ATOM 1288 C C . PHE A 1 168 ? 0.198 -4.055 -16.607 1.00 85.62 168 PHE A C 1
ATOM 1290 O O . PHE A 1 168 ? 1.129 -4.318 -17.363 1.00 85.62 168 PHE A O 1
ATOM 1297 N N . ASP A 1 169 ? -0.847 -3.323 -16.992 1.00 89.69 169 ASP A N 1
ATOM 1298 C CA . ASP A 1 169 ? -1.001 -2.804 -18.356 1.00 89.69 169 ASP A CA 1
ATOM 1299 C C . ASP A 1 169 ? 0.151 -1.846 -18.725 1.00 89.69 169 AS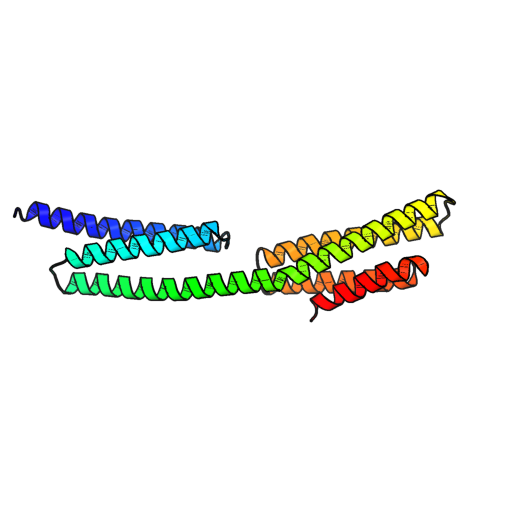P A C 1
ATOM 1301 O O . ASP A 1 169 ? 0.691 -1.880 -19.836 1.00 89.69 169 ASP A O 1
ATOM 1305 N N . ALA A 1 170 ? 0.583 -1.005 -17.777 1.00 89.69 170 ALA A N 1
ATOM 1306 C CA . ALA A 1 170 ? 1.736 -0.127 -17.960 1.00 89.69 170 ALA A CA 1
ATOM 1307 C C . ALA A 1 170 ? 3.054 -0.914 -18.083 1.00 89.69 170 ALA A C 1
ATOM 1309 O O . ALA A 1 170 ? 3.902 -0.554 -18.904 1.00 89.69 170 ALA A O 1
ATOM 1310 N N . ALA A 1 171 ? 3.225 -1.991 -17.308 1.00 86.81 171 ALA A N 1
ATOM 1311 C CA . ALA A 1 171 ? 4.372 -2.890 -17.433 1.00 86.81 171 ALA A CA 1
ATOM 1312 C C . ALA A 1 171 ? 4.388 -3.590 -18.801 1.00 86.81 171 ALA A C 1
ATOM 1314 O O . ALA A 1 171 ? 5.433 -3.641 -19.446 1.00 86.81 171 ALA A O 1
ATOM 1315 N N . ASP A 1 172 ? 3.237 -4.076 -19.274 1.00 87.44 172 ASP A N 1
ATOM 1316 C CA . ASP A 1 172 ? 3.081 -4.712 -20.585 1.00 87.44 172 ASP A CA 1
ATOM 1317 C C . ASP A 1 172 ? 3.447 -3.773 -21.730 1.00 87.44 172 ASP A C 1
ATOM 1319 O O . ASP A 1 172 ? 4.228 -4.136 -22.615 1.00 87.44 172 ASP A O 1
ATOM 1323 N N . SER A 1 173 ? 2.937 -2.542 -21.681 1.00 90.81 173 SER A N 1
ATOM 1324 C CA . SER A 1 173 ? 3.268 -1.502 -22.654 1.00 90.81 173 SER A CA 1
ATOM 1325 C C . SER A 1 173 ? 4.770 -1.205 -22.672 1.00 90.81 173 SER A C 1
ATOM 1327 O O . SER A 1 173 ? 5.384 -1.162 -23.741 1.00 90.81 173 SER A O 1
ATOM 1329 N N . LEU A 1 174 ? 5.399 -1.082 -21.498 1.00 89.25 174 LEU A N 1
ATOM 1330 C CA . LEU A 1 174 ? 6.836 -0.842 -21.403 1.00 89.25 174 LEU A CA 1
ATOM 1331 C C . LEU A 1 174 ? 7.655 -2.032 -21.925 1.00 89.25 174 LEU A C 1
ATOM 1333 O O . LEU A 1 174 ? 8.604 -1.834 -22.679 1.00 89.25 174 LEU A O 1
ATOM 1337 N N . ILE A 1 175 ? 7.275 -3.270 -21.600 1.00 86.69 175 ILE A N 1
ATOM 1338 C CA . ILE A 1 175 ? 7.928 -4.480 -22.130 1.00 86.69 175 ILE A CA 1
ATOM 1339 C C . ILE A 1 175 ? 7.845 -4.516 -23.659 1.00 86.69 175 ILE A C 1
ATOM 1341 O O . ILE A 1 175 ? 8.835 -4.846 -24.319 1.00 86.69 175 ILE A O 1
ATOM 1345 N N . ALA A 1 176 ? 6.696 -4.156 -24.237 1.00 88.75 176 ALA A N 1
ATOM 1346 C CA . ALA A 1 176 ? 6.529 -4.082 -25.684 1.00 88.75 176 ALA A CA 1
ATOM 1347 C C . ALA A 1 176 ? 7.443 -3.013 -26.312 1.00 88.75 176 ALA A C 1
ATOM 1349 O O . ALA A 1 176 ? 8.102 -3.288 -27.318 1.00 88.75 176 ALA A O 1
ATOM 1350 N N . GLN A 1 177 ? 7.558 -1.833 -25.691 1.00 88.19 177 GLN A N 1
ATOM 1351 C CA . GLN A 1 177 ? 8.469 -0.769 -26.137 1.00 88.19 177 GLN A CA 1
ATOM 1352 C C . GLN A 1 177 ? 9.935 -1.217 -26.096 1.00 88.19 177 GLN A C 1
ATOM 1354 O O . GLN A 1 177 ? 10.653 -1.060 -27.083 1.00 88.19 177 GLN A O 1
ATOM 1359 N N . VAL A 1 178 ? 10.365 -1.842 -24.997 1.00 86.62 178 VAL A N 1
ATOM 1360 C CA . VAL A 1 178 ? 11.725 -2.385 -24.830 1.00 86.62 178 VAL A CA 1
ATOM 1361 C C . VAL A 1 178 ? 12.016 -3.464 -25.872 1.00 86.62 178 VAL A C 1
ATOM 1363 O O . VAL A 1 178 ? 13.072 -3.453 -26.503 1.00 86.62 178 VAL A O 1
ATOM 1366 N N . SER A 1 179 ? 11.054 -4.358 -26.116 1.00 84.94 179 SER A N 1
ATOM 1367 C CA . SER A 1 179 ? 11.166 -5.410 -27.134 1.00 84.94 179 SER A CA 1
ATOM 1368 C C . SER A 1 179 ? 11.304 -4.833 -28.544 1.00 84.94 179 SER A C 1
ATOM 1370 O O . SER A 1 179 ? 12.123 -5.309 -29.327 1.00 84.94 179 SER A O 1
ATOM 1372 N N . SER A 1 180 ? 10.531 -3.792 -28.870 1.00 86.50 180 SER A N 1
ATOM 1373 C CA . SER A 1 180 ? 10.628 -3.097 -30.158 1.00 86.50 180 SER A CA 1
ATOM 1374 C C . SER A 1 180 ? 11.975 -2.390 -30.310 1.00 86.50 180 SER A C 1
ATOM 1376 O O . SER A 1 180 ? 12.625 -2.519 -31.347 1.00 86.50 180 SER A O 1
ATOM 1378 N N . ALA A 1 181 ? 12.424 -1.691 -29.265 1.00 84.75 181 ALA A N 1
ATOM 1379 C CA . ALA A 1 181 ? 13.695 -0.975 -29.253 1.00 84.75 181 ALA A CA 1
ATOM 1380 C C . ALA A 1 181 ? 14.898 -1.912 -29.434 1.00 84.75 181 ALA A C 1
ATOM 1382 O O . ALA A 1 181 ? 15.856 -1.551 -30.115 1.00 84.75 181 ALA A O 1
ATOM 1383 N N . ARG A 1 182 ? 14.831 -3.142 -28.903 1.00 81.56 182 ARG A N 1
ATOM 1384 C CA . ARG A 1 182 ? 15.860 -4.178 -29.095 1.00 81.56 182 ARG A CA 1
ATOM 1385 C C . ARG A 1 182 ? 16.189 -4.428 -30.566 1.00 81.56 182 ARG A C 1
ATOM 1387 O O . ARG A 1 182 ? 17.346 -4.648 -30.900 1.00 81.56 182 ARG A O 1
ATOM 1394 N N . ASN A 1 183 ? 15.180 -4.379 -31.433 1.00 77.62 183 ASN A N 1
ATOM 1395 C CA . ASN A 1 183 ? 15.333 -4.641 -32.865 1.00 77.62 183 ASN A CA 1
ATOM 1396 C C . ASN A 1 183 ? 15.795 -3.408 -33.661 1.00 77.62 183 ASN A C 1
ATOM 1398 O O . ASN A 1 183 ? 16.068 -3.524 -34.852 1.00 77.62 183 ASN A O 1
ATOM 1402 N N . GLN A 1 184 ? 15.836 -2.232 -33.029 1.00 79.06 184 GLN A N 1
ATOM 1403 C CA . GLN A 1 184 ? 16.082 -0.939 -33.679 1.00 79.06 184 GLN A CA 1
ATOM 1404 C C . GLN A 1 184 ? 17.361 -0.253 -33.177 1.00 79.06 184 GLN A C 1
ATOM 1406 O O . GLN A 1 184 ? 17.910 0.608 -33.861 1.00 79.06 184 GLN A O 1
ATOM 1411 N N . LEU A 1 185 ? 17.854 -0.631 -31.995 1.00 77.94 185 LEU A N 1
ATOM 1412 C CA . LEU A 1 185 ? 19.100 -0.125 -31.431 1.00 77.94 185 LEU A CA 1
ATOM 1413 C C . LEU A 1 185 ? 20.306 -0.980 -31.865 1.00 77.94 185 LEU A C 1
ATOM 1415 O O . LEU A 1 185 ? 20.164 -2.181 -32.103 1.00 77.94 185 LEU A O 1
ATOM 1419 N N . PRO A 1 186 ? 21.521 -0.404 -31.924 1.00 69.62 186 PRO A N 1
ATOM 1420 C CA . PRO A 1 186 ? 22.732 -1.157 -32.242 1.00 69.62 186 PRO A CA 1
ATOM 1421 C C . PRO A 1 186 ? 22.967 -2.309 -31.258 1.00 69.62 186 PRO A C 1
ATOM 1423 O O . PRO A 1 186 ? 22.716 -2.167 -30.064 1.00 69.62 186 PRO A O 1
ATOM 1426 N N . ASN A 1 187 ? 23.588 -3.407 -31.705 1.00 65.38 187 ASN A N 1
ATOM 1427 C CA . ASN A 1 187 ? 23.875 -4.584 -30.862 1.00 65.38 187 ASN A CA 1
ATOM 1428 C C . ASN A 1 187 ? 24.607 -4.262 -29.539 1.00 65.38 187 ASN A C 1
ATOM 1430 O O . ASN A 1 187 ? 24.463 -4.989 -28.559 1.00 65.38 187 ASN A O 1
ATOM 1434 N N . LYS A 1 188 ? 25.365 -3.157 -29.476 1.00 57.97 188 LYS A N 1
ATOM 1435 C CA . LYS A 1 188 ? 26.045 -2.684 -28.25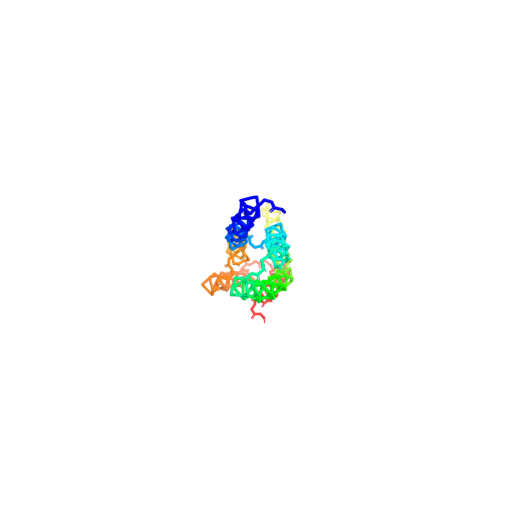4 1.00 57.97 188 LYS A CA 1
ATOM 1436 C C . LYS A 1 188 ? 25.088 -2.152 -27.173 1.00 57.97 188 LYS A C 1
ATOM 1438 O O . LYS A 1 188 ? 25.467 -2.126 -26.005 1.00 57.97 188 LYS A O 1
ATOM 1443 N N . ALA A 1 189 ? 23.870 -1.755 -27.542 1.00 61.38 189 ALA A N 1
ATOM 1444 C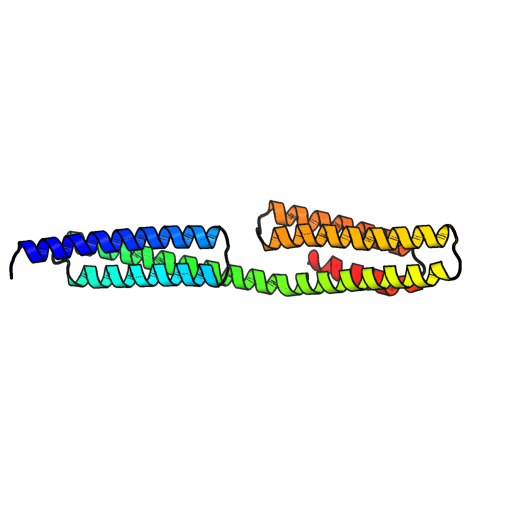 CA . ALA A 1 189 ? 22.783 -1.399 -26.629 1.00 61.38 189 ALA A CA 1
ATOM 1445 C C . ALA A 1 189 ? 22.017 -2.630 -26.105 1.00 61.38 189 ALA A C 1
ATOM 1447 O O . ALA A 1 189 ? 21.367 -2.550 -25.062 1.00 61.38 189 ALA A O 1
ATOM 1448 N N . GLY A 1 190 ? 22.141 -3.773 -26.793 1.00 66.88 190 GLY A N 1
ATOM 1449 C CA . GLY A 1 190 ? 21.461 -5.035 -26.485 1.00 66.88 190 GLY A CA 1
ATOM 1450 C C . GLY A 1 190 ? 21.548 -5.476 -25.018 1.00 66.88 190 GLY A C 1
ATOM 1451 O O . GLY A 1 190 ? 20.509 -5.786 -24.448 1.00 66.88 190 GLY A O 1
ATOM 1452 N N . PRO A 1 191 ? 22.714 -5.418 -24.345 1.00 72.88 191 PRO A N 1
ATOM 1453 C CA . PRO A 1 191 ? 22.819 -5.838 -22.945 1.00 72.88 191 PRO A CA 1
ATOM 1454 C C . PRO A 1 191 ? 21.966 -5.016 -21.965 1.00 72.88 191 PRO A C 1
ATOM 1456 O O . PRO A 1 191 ? 21.415 -5.573 -21.021 1.00 72.88 191 PRO A O 1
ATOM 1459 N N . ALA A 1 192 ? 21.833 -3.701 -22.178 1.00 68.38 192 ALA A N 1
ATOM 1460 C CA . ALA A 1 192 ? 21.019 -2.842 -21.311 1.00 68.38 192 ALA A CA 1
ATOM 1461 C C . ALA A 1 192 ? 19.516 -3.075 -21.534 1.00 68.38 192 ALA A C 1
ATOM 1463 O O . ALA A 1 192 ? 18.735 -3.062 -20.585 1.00 68.38 192 ALA A O 1
ATOM 1464 N N . VAL A 1 193 ? 19.130 -3.318 -22.789 1.00 72.94 193 VAL A N 1
ATOM 1465 C CA . VAL A 1 193 ? 17.754 -3.642 -23.187 1.00 72.94 193 VAL A CA 1
ATOM 1466 C C . VAL A 1 193 ? 17.352 -5.032 -22.682 1.00 72.94 193 VAL A C 1
ATOM 1468 O O . VAL A 1 193 ? 16.255 -5.194 -22.154 1.00 72.94 193 VAL A O 1
ATOM 1471 N N . ASP A 1 194 ? 18.250 -6.014 -22.766 1.00 76.94 194 ASP A N 1
ATOM 1472 C CA . ASP A 1 194 ? 18.013 -7.390 -22.318 1.00 76.94 194 ASP A CA 1
ATOM 1473 C C . ASP A 1 194 ? 17.908 -7.487 -20.790 1.00 76.94 194 ASP A C 1
ATOM 1475 O O . ASP A 1 194 ? 17.012 -8.159 -20.274 1.00 76.94 194 ASP A O 1
ATOM 1479 N N . GLU A 1 195 ? 18.767 -6.770 -20.055 1.00 76.50 195 GLU A N 1
ATOM 1480 C CA . GLU A 1 195 ? 18.675 -6.685 -18.594 1.00 76.50 195 GLU A CA 1
ATOM 1481 C C . GLU A 1 195 ? 17.355 -6.033 -18.169 1.00 76.50 195 GLU A C 1
ATOM 1483 O O . GLU A 1 195 ? 16.657 -6.560 -17.302 1.00 76.50 195 GLU A O 1
ATOM 1488 N N . ALA A 1 196 ? 16.966 -4.935 -18.828 1.00 72.31 196 ALA A N 1
ATOM 1489 C CA . ALA A 1 196 ? 15.700 -4.268 -18.558 1.00 72.31 196 ALA A CA 1
ATOM 1490 C C . ALA A 1 196 ? 14.495 -5.174 -18.843 1.00 72.31 196 ALA A C 1
ATOM 1492 O O . ALA A 1 196 ? 13.560 -5.222 -18.049 1.00 72.31 196 ALA A O 1
ATOM 1493 N N . LEU A 1 197 ? 14.526 -5.932 -19.940 1.00 76.06 197 LEU A N 1
ATOM 1494 C CA . LEU A 1 197 ? 13.455 -6.852 -20.310 1.00 76.06 197 LEU A CA 1
ATOM 1495 C C . LEU A 1 197 ? 13.311 -7.997 -19.298 1.00 76.06 197 LEU A C 1
ATOM 1497 O O . LEU A 1 197 ? 12.199 -8.289 -18.859 1.00 76.06 197 LEU A O 1
ATOM 1501 N N . ARG A 1 198 ? 14.429 -8.600 -18.872 1.00 78.62 198 ARG A N 1
ATOM 1502 C CA . ARG A 1 198 ? 14.439 -9.640 -17.832 1.00 78.62 198 ARG A CA 1
ATOM 1503 C C . ARG A 1 198 ? 13.893 -9.112 -16.508 1.00 78.62 198 ARG A C 1
ATOM 1505 O O . ARG A 1 198 ? 13.121 -9.797 -15.844 1.00 78.62 198 ARG A O 1
ATOM 1512 N N . ALA A 1 199 ? 14.288 -7.902 -16.130 1.00 75.06 199 ALA A N 1
ATOM 1513 C CA . ALA A 1 199 ? 13.865 -7.274 -14.888 1.00 75.06 199 ALA A CA 1
ATOM 1514 C C . ALA A 1 199 ? 12.368 -6.899 -14.937 1.00 75.06 199 ALA A C 1
ATOM 1516 O O . ALA A 1 199 ? 11.631 -7.160 -13.991 1.00 75.06 199 ALA A O 1
ATOM 1517 N N . LEU A 1 200 ? 11.871 -6.394 -16.072 1.00 72.25 200 LEU A N 1
ATOM 1518 C CA . LEU A 1 200 ? 10.451 -6.083 -16.262 1.00 72.25 200 LEU A CA 1
ATOM 1519 C C . LEU A 1 200 ? 9.554 -7.331 -16.256 1.00 72.25 200 LEU A C 1
ATOM 1521 O O . LEU A 1 200 ? 8.429 -7.283 -15.764 1.00 72.25 200 LEU A O 1
ATOM 1525 N N . GLN A 1 201 ? 10.047 -8.467 -16.750 1.00 77.56 201 GLN A N 1
ATOM 1526 C CA . GLN A 1 201 ? 9.314 -9.734 -16.685 1.00 77.56 201 GLN A CA 1
ATOM 1527 C C . GLN A 1 201 ? 9.067 -10.203 -15.245 1.00 77.56 201 GLN A C 1
ATOM 1529 O O . GLN A 1 201 ? 8.071 -10.876 -15.002 1.00 77.56 201 GLN A O 1
ATOM 1534 N N . GLN A 1 202 ? 9.901 -9.798 -14.282 1.00 72.75 202 GLN A N 1
ATOM 1535 C CA . GLN A 1 202 ? 9.702 -10.136 -12.870 1.00 72.75 202 GLN A CA 1
ATOM 1536 C C . GLN A 1 202 ? 8.491 -9.432 -12.238 1.00 72.75 202 GLN A C 1
ATOM 1538 O O . GLN A 1 202 ? 8.029 -9.883 -11.199 1.00 72.75 202 GLN A O 1
ATOM 1543 N N . TYR A 1 203 ? 7.926 -8.388 -12.860 1.00 65.81 203 TYR A N 1
ATOM 1544 C CA . TYR A 1 203 ? 6.660 -7.792 -12.399 1.00 65.81 203 TYR A CA 1
ATOM 1545 C C . TYR A 1 203 ? 5.432 -8.659 -12.697 1.00 65.81 203 TYR A C 1
ATOM 1547 O O . TYR A 1 203 ? 4.357 -8.375 -12.173 1.00 65.81 203 TYR A O 1
ATOM 1555 N N . LYS A 1 204 ? 5.573 -9.664 -13.569 1.00 64.00 204 LYS A N 1
ATOM 1556 C CA . LYS A 1 204 ? 4.489 -10.579 -13.957 1.00 64.00 204 LYS A CA 1
ATOM 1557 C C . LYS A 1 204 ? 4.464 -11.874 -13.147 1.00 64.00 204 LYS A C 1
ATOM 1559 O O . LYS A 1 204 ? 3.486 -12.611 -13.247 1.00 64.00 204 LYS A O 1
ATOM 1564 N N . SER A 1 205 ? 5.557 -12.167 -12.447 1.00 57.88 205 SER A N 1
ATOM 1565 C CA . SER A 1 205 ? 5.766 -13.375 -11.642 1.00 57.88 205 SER A CA 1
ATOM 1566 C C . SER A 1 205 ? 5.088 -13.253 -10.284 1.00 57.88 205 SER A C 1
ATOM 1568 O O . SER A 1 205 ? 4.537 -14.276 -9.826 1.00 57.88 205 SER A O 1
#

Foldseek 3Di:
DDPVVLVVVLVVLVVQLVVLVVQLVVLVVVCVLFVDPVSLVSNVVSLVSNLVSLVVSLVSDPDPVVNVVSVVVNVVSVVVVVVSVVVNVVLVVVVVVCVLVVVLLVLLLVLLVVQLVVLCVVCVVPPDPLSVVSNVLSVVLNVLSVVLVVLSVVCNRPVDPVSLVVNVVSLVVSLVSLVVSCVSHPPVSNVSSVSNNVSSVVSVD

Nearest PDB structures (foldseek):
  2yfb-assembly1_A  TM=7.763E-01  e=9.827E-06  Pseudomonas putida KT2440
  8ubd-assembly1_C  TM=5.811E-01  e=1.628E+00  Bordetella phage BPP-1
  8f7n-assembly1_A-2  TM=3.727E-01  e=1.098E+00  Sinorhizobium meliloti
  1x8z-assembly2_C  TM=3.671E-01  e=2.939E+00  Arabidopsis thaliana
  2v0o-assembly2_C  TM=2.951E-01  e=1.272E+00  Homo sapiens

Organism: NCBI:txid251723

InterPro domains:
  IPR032255 Helical bimodular sensor domain [PF16591] (4-204)
  IPR032255 Helical bimodular sensor domain [PS51753] (6-205)
  IPR032255 Helical bimodular sensor domain [SM01358] (1-202)

Solvent-accessible surface area (backbone atoms only — not comparable to full-atom values): 10790 Å² total; per-residue (Å²): 132,65,70,65,61,55,51,50,53,55,53,52,44,56,50,50,42,52,51,28,53,50,48,29,52,53,26,48,51,48,21,72,77,45,84,43,74,68,34,49,48,48,30,52,51,28,51,50,50,32,50,51,45,43,57,57,38,54,77,68,46,84,50,66,73,61,34,52,54,47,49,54,52,50,54,51,51,52,53,48,50,55,54,48,52,54,51,53,51,50,50,52,51,49,56,57,68,43,45,63,55,52,52,42,54,50,52,37,49,53,33,30,51,54,48,32,52,52,41,48,59,58,25,74,77,54,86,46,73,70,39,54,53,44,38,49,50,31,48,49,52,41,49,45,49,53,55,36,50,55,43,43,52,47,19,73,75,45,79,41,75,66,38,48,50,56,32,52,55,40,49,51,52,42,50,51,51,48,56,55,44,54,78,70,45,60,78,86,52,38,67,45,43,50,52,34,48,59,49,56,53,59,80,77,109

Radius of gyration: 28.77 Å; Cα contacts (8 Å, |Δi|>4): 145; chains: 1; bounding box: 56×27×91 Å